Protein AF-A0A522WU85-F1 (afdb_monomer_lite)

Structure (mmCIF, N/CA/C/O backbone):
data_AF-A0A522WU85-F1
#
_entry.id   AF-A0A522WU85-F1
#
loop_
_atom_site.group_PDB
_atom_site.id
_atom_site.type_symbol
_atom_site.label_atom_id
_atom_site.label_alt_id
_atom_site.label_comp_id
_atom_site.label_asym_id
_atom_site.label_entity_id
_atom_site.label_seq_id
_atom_site.pdbx_PDB_ins_code
_atom_site.Cartn_x
_atom_site.Cartn_y
_atom_site.Cartn_z
_atom_site.occupancy
_atom_site.B_iso_or_equiv
_atom_site.auth_seq_id
_atom_site.auth_comp_id
_atom_site.auth_asym_id
_atom_site.auth_atom_id
_atom_site.pdbx_PDB_model_num
ATOM 1 N N . MET A 1 1 ? 63.227 -21.141 -38.148 1.00 43.59 1 MET A N 1
ATOM 2 C CA . MET A 1 1 ? 62.422 -21.183 -36.907 1.00 43.59 1 MET A CA 1
ATOM 3 C C . MET A 1 1 ? 61.837 -19.790 -36.636 1.00 43.59 1 MET A C 1
ATOM 5 O O . MET A 1 1 ? 62.451 -19.006 -35.935 1.00 43.59 1 MET A O 1
ATOM 9 N N . LYS A 1 2 ? 60.728 -19.418 -37.296 1.00 51.38 2 LYS A N 1
ATOM 10 C CA . LYS A 1 2 ? 60.054 -18.100 -37.140 1.00 51.38 2 LYS A CA 1
ATOM 11 C C . LYS A 1 2 ? 58.514 -18.194 -37.100 1.00 51.38 2 LYS A C 1
ATOM 13 O O . LYS A 1 2 ? 57.841 -17.182 -36.999 1.00 51.38 2 LYS A O 1
ATOM 18 N N . ILE A 1 3 ? 57.956 -19.406 -37.153 1.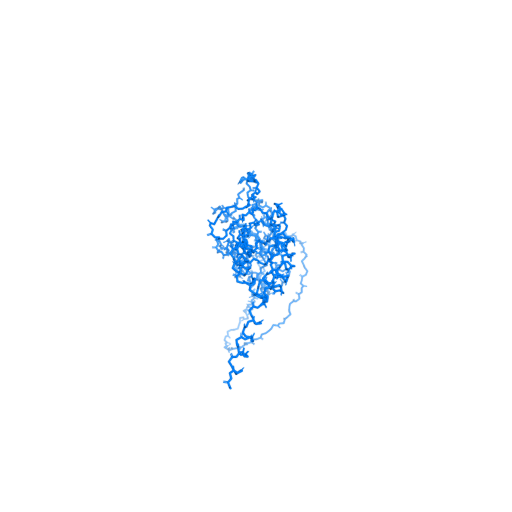00 54.47 3 ILE A N 1
ATOM 19 C CA . ILE A 1 3 ? 56.505 -19.645 -37.282 1.00 54.47 3 ILE A CA 1
ATOM 20 C C . ILE A 1 3 ? 55.799 -19.702 -35.909 1.00 54.47 3 ILE A C 1
ATOM 22 O O . ILE A 1 3 ? 54.581 -19.609 -35.832 1.00 54.47 3 ILE A O 1
ATOM 26 N N . LEU A 1 4 ? 56.547 -19.769 -34.802 1.00 52.28 4 LEU A N 1
ATOM 27 C CA . LEU A 1 4 ? 55.976 -20.052 -33.478 1.00 52.28 4 LEU A CA 1
ATOM 28 C C . LEU A 1 4 ? 55.431 -18.827 -32.712 1.00 52.28 4 LEU A C 1
ATOM 30 O O . LEU A 1 4 ? 54.818 -19.004 -31.669 1.00 52.28 4 LEU A O 1
ATOM 34 N N . ILE A 1 5 ? 55.611 -17.601 -33.224 1.00 56.50 5 ILE A N 1
ATOM 35 C CA . ILE A 1 5 ? 55.130 -16.359 -32.572 1.00 56.50 5 ILE A CA 1
ATOM 36 C C . ILE A 1 5 ? 53.820 -15.839 -33.205 1.00 56.50 5 ILE A C 1
ATOM 38 O O . ILE A 1 5 ? 53.113 -15.039 -32.602 1.00 56.50 5 ILE A O 1
ATOM 42 N N . VAL A 1 6 ? 53.434 -16.329 -34.391 1.00 56.94 6 VAL A N 1
ATOM 43 C CA . VAL A 1 6 ? 52.253 -15.824 -35.126 1.00 56.94 6 VAL A CA 1
ATOM 44 C C . VAL A 1 6 ? 50.939 -16.432 -34.612 1.00 56.94 6 VAL A C 1
ATOM 46 O O . VAL A 1 6 ? 49.909 -15.762 -34.595 1.00 56.94 6 VAL A O 1
ATOM 49 N N . ALA A 1 7 ? 50.973 -17.676 -34.125 1.00 56.00 7 ALA A N 1
ATOM 50 C CA . ALA A 1 7 ? 49.792 -18.387 -33.630 1.00 56.00 7 ALA A CA 1
ATOM 51 C C . ALA A 1 7 ? 49.078 -17.717 -32.427 1.00 56.00 7 ALA A C 1
ATOM 53 O O . ALA A 1 7 ? 47.854 -17.595 -32.486 1.00 56.00 7 ALA A O 1
ATOM 54 N N . PRO A 1 8 ? 49.766 -17.230 -31.369 1.00 58.62 8 PRO A N 1
ATOM 55 C CA . PRO A 1 8 ? 49.081 -16.570 -30.251 1.00 58.62 8 PRO A CA 1
ATOM 56 C C . PRO A 1 8 ? 48.531 -15.182 -30.617 1.00 58.62 8 PRO A C 1
ATOM 58 O O . PRO A 1 8 ? 47.511 -14.768 -30.073 1.00 58.62 8 PRO A O 1
ATOM 61 N N . PHE A 1 9 ? 49.154 -14.479 -31.569 1.00 58.38 9 PHE A N 1
ATOM 62 C CA . PHE A 1 9 ? 48.695 -13.160 -32.015 1.00 58.38 9 PHE A CA 1
ATOM 63 C C . PHE A 1 9 ? 47.428 -13.256 -32.880 1.00 58.38 9 PHE A C 1
ATOM 65 O O . PHE A 1 9 ? 46.506 -12.460 -32.727 1.00 58.38 9 PHE A O 1
ATOM 72 N N . PHE A 1 10 ? 47.343 -14.280 -33.734 1.00 61.22 10 PHE A N 1
ATOM 73 C CA . PHE A 1 10 ? 46.166 -14.536 -34.566 1.00 61.22 10 PHE A CA 1
ATOM 74 C C . PHE A 1 10 ? 44.960 -15.015 -33.740 1.00 61.22 10 PHE A C 1
ATOM 76 O O . PHE A 1 10 ? 43.841 -14.563 -33.965 1.00 61.22 10 PHE A O 1
ATOM 83 N N . LEU A 1 11 ? 45.184 -15.860 -32.725 1.00 60.41 11 LEU A N 1
ATOM 84 C CA . LEU A 1 11 ? 44.120 -16.331 -31.829 1.00 60.41 11 LEU A CA 1
ATOM 85 C C . LEU A 1 11 ? 43.564 -15.204 -30.939 1.00 60.41 11 LEU A C 1
ATOM 87 O O . LEU A 1 11 ? 42.368 -15.175 -30.663 1.00 60.41 11 LEU A O 1
ATOM 91 N N . SER A 1 12 ? 44.409 -14.245 -30.544 1.00 58.50 12 SER A N 1
ATOM 92 C CA . SER A 1 12 ? 43.973 -13.051 -29.810 1.00 58.50 12 SER A CA 1
ATOM 93 C C . SER A 1 12 ? 43.123 -12.109 -30.670 1.00 58.50 12 SER A C 1
ATOM 95 O O . SER A 1 12 ? 42.223 -11.470 -30.138 1.00 58.50 12 SER A O 1
ATOM 97 N N . PHE A 1 13 ? 43.375 -12.032 -31.982 1.00 60.19 13 PHE A N 1
ATOM 98 C CA . PHE A 1 13 ? 42.624 -11.171 -32.907 1.00 60.19 13 PHE A CA 1
ATOM 99 C C . PHE A 1 13 ? 41.194 -11.682 -33.155 1.00 60.19 13 PHE A C 1
ATOM 101 O O . PHE A 1 13 ? 40.254 -10.897 -33.204 1.00 60.19 13 PHE A O 1
ATOM 108 N N . VAL A 1 14 ? 41.013 -13.006 -33.215 1.00 61.69 14 VAL A N 1
ATOM 109 C CA . VAL A 1 14 ? 39.690 -13.644 -33.370 1.00 61.69 14 VAL A CA 1
ATOM 110 C C . VAL A 1 14 ? 38.821 -13.488 -32.113 1.00 61.69 14 VAL A C 1
ATOM 112 O O . VAL A 1 14 ? 37.598 -13.487 -32.201 1.00 61.69 14 VAL A O 1
ATOM 115 N N . ALA A 1 15 ? 39.427 -13.310 -30.935 1.00 62.44 15 ALA A N 1
ATOM 116 C CA . ALA A 1 15 ? 38.687 -13.065 -29.695 1.00 62.44 15 ALA A CA 1
ATOM 117 C C . ALA A 1 15 ? 38.162 -11.619 -29.563 1.00 62.44 15 ALA A C 1
ATOM 119 O O . ALA A 1 15 ? 37.297 -11.365 -28.728 1.00 62.44 15 ALA A O 1
ATOM 120 N N . LEU A 1 16 ? 38.678 -10.678 -30.364 1.00 61.16 16 LEU A N 1
ATOM 121 C CA . LEU A 1 16 ? 38.253 -9.271 -30.374 1.00 61.16 16 LEU A CA 1
ATOM 122 C C . LEU A 1 16 ? 37.128 -8.995 -31.385 1.00 61.16 16 LEU A C 1
ATOM 124 O O . LEU A 1 16 ? 36.379 -8.037 -31.198 1.00 61.16 16 LEU A O 1
ATOM 128 N N . SER A 1 17 ? 36.980 -9.830 -32.420 1.00 64.25 17 SER A N 1
ATOM 129 C CA . SER A 1 17 ? 35.899 -9.713 -33.405 1.00 64.25 17 SER A CA 1
ATOM 130 C C . SER A 1 17 ? 34.562 -10.143 -32.797 1.00 64.25 17 SER A C 1
ATOM 132 O O . SER A 1 17 ? 34.406 -11.308 -32.423 1.00 64.25 17 SER A O 1
ATOM 134 N N . GLY A 1 18 ? 33.598 -9.223 -32.704 1.00 67.31 18 GLY A N 1
ATOM 135 C CA . GLY A 1 18 ? 32.238 -9.515 -32.245 1.00 67.31 18 GLY A CA 1
ATOM 136 C C . GLY A 1 18 ? 31.768 -8.744 -31.010 1.00 67.31 18 GLY A C 1
ATOM 137 O O . GLY A 1 18 ? 30.621 -8.931 -30.599 1.00 67.31 18 GLY A O 1
ATOM 138 N N . CYS A 1 19 ? 32.586 -7.867 -30.422 1.00 78.62 19 CYS A N 1
ATOM 139 C CA . CYS A 1 19 ? 32.155 -7.028 -29.299 1.00 78.62 19 CYS A CA 1
ATOM 140 C C . CYS A 1 19 ? 31.059 -6.033 -29.719 1.00 78.62 19 CYS A C 1
ATOM 142 O O . CYS A 1 19 ? 30.056 -5.887 -29.014 1.00 78.62 19 CYS A O 1
ATOM 144 N N . SER A 1 20 ? 31.218 -5.376 -30.871 1.00 80.00 20 SER A N 1
ATOM 145 C CA . SER A 1 20 ? 30.232 -4.437 -31.416 1.00 80.00 20 SER A CA 1
ATOM 146 C C . SER A 1 20 ? 28.944 -5.147 -31.839 1.00 80.00 20 SER A C 1
ATOM 148 O O . SER A 1 20 ? 27.846 -4.678 -31.534 1.00 80.00 20 SER A O 1
ATOM 150 N N . ILE A 1 21 ? 29.063 -6.331 -32.449 1.00 81.06 21 ILE A N 1
ATOM 151 C CA . ILE A 1 21 ? 27.927 -7.170 -32.853 1.00 81.06 21 ILE A CA 1
ATOM 152 C C . ILE A 1 21 ? 27.136 -7.626 -31.623 1.00 81.06 21 ILE A C 1
ATOM 154 O O . ILE A 1 21 ? 25.912 -7.497 -31.591 1.00 81.06 21 ILE A O 1
ATOM 158 N N . TYR A 1 22 ? 27.825 -8.110 -30.587 1.00 83.38 22 TYR A N 1
ATOM 159 C CA . TYR A 1 22 ? 27.196 -8.511 -29.331 1.00 83.38 22 TYR A CA 1
ATOM 160 C C . TYR A 1 22 ? 26.467 -7.342 -28.658 1.00 83.38 22 TYR A C 1
ATOM 162 O O . TYR A 1 22 ? 25.344 -7.512 -28.180 1.00 83.38 22 TYR A O 1
ATOM 170 N N . SER A 1 23 ? 27.075 -6.152 -28.654 1.00 81.56 23 SER A N 1
ATOM 171 C CA . SER A 1 23 ? 26.458 -4.935 -28.117 1.00 81.56 23 SER A CA 1
ATOM 172 C C . SER A 1 23 ? 25.200 -4.544 -28.898 1.00 81.56 23 SER A C 1
ATOM 174 O O . SER A 1 23 ? 24.165 -4.261 -28.302 1.00 81.56 23 SER A O 1
ATOM 176 N N . ALA A 1 24 ? 25.252 -4.598 -30.231 1.00 81.31 24 ALA A N 1
ATOM 177 C CA . ALA A 1 24 ? 24.123 -4.249 -31.088 1.00 81.31 24 ALA A CA 1
ATOM 178 C C . ALA A 1 24 ? 22.952 -5.243 -30.975 1.00 81.31 24 ALA A C 1
ATOM 180 O O . ALA A 1 24 ? 21.794 -4.828 -31.026 1.00 81.31 24 ALA A O 1
ATOM 181 N N . ILE A 1 25 ? 23.232 -6.541 -30.798 1.00 82.44 25 ILE A N 1
ATOM 182 C CA . ILE A 1 25 ? 22.200 -7.575 -30.599 1.00 82.44 25 ILE A CA 1
ATOM 183 C C . ILE A 1 25 ? 21.499 -7.397 -29.249 1.00 82.44 25 ILE A C 1
ATOM 185 O O . ILE A 1 25 ? 20.272 -7.469 -29.181 1.00 82.44 25 ILE A O 1
ATOM 189 N N . ASN A 1 26 ? 22.269 -7.142 -28.189 1.00 82.94 26 ASN A N 1
ATOM 190 C CA . ASN A 1 26 ? 21.751 -6.988 -26.828 1.00 82.94 26 ASN A CA 1
ATOM 191 C C . ASN A 1 26 ? 21.332 -5.550 -26.495 1.00 82.94 26 ASN A C 1
ATOM 193 O O . ASN A 1 26 ? 21.089 -5.240 -25.327 1.00 82.94 26 ASN A O 1
ATOM 197 N N . ALA A 1 27 ? 21.248 -4.672 -27.497 1.00 80.62 27 ALA A N 1
ATOM 198 C CA . ALA A 1 27 ? 20.793 -3.309 -27.297 1.00 80.62 27 ALA A CA 1
ATOM 199 C C . ALA A 1 27 ? 19.370 -3.321 -26.700 1.00 80.62 27 ALA A C 1
ATOM 201 O O . ALA A 1 27 ? 18.488 -3.999 -27.251 1.00 80.62 27 ALA A O 1
ATOM 202 N N . PRO A 1 28 ? 19.138 -2.604 -25.585 1.00 82.88 28 PRO A N 1
ATOM 203 C CA . PRO A 1 28 ? 17.833 -2.563 -24.943 1.00 82.88 28 PRO A CA 1
ATOM 204 C C . PRO A 1 28 ? 16.792 -1.959 -25.888 1.00 82.88 28 PRO A C 1
ATOM 206 O O . PRO A 1 28 ? 17.092 -1.059 -26.677 1.00 82.88 28 PRO A O 1
ATOM 209 N N . ASP A 1 29 ? 15.566 -2.468 -25.803 1.00 84.81 29 ASP A N 1
ATOM 210 C CA . ASP A 1 29 ? 14.427 -1.923 -26.538 1.00 84.81 29 ASP A CA 1
ATOM 211 C C . ASP A 1 29 ? 13.945 -0.609 -25.888 1.00 84.81 29 ASP A C 1
ATOM 213 O O . ASP A 1 29 ? 14.142 -0.403 -24.685 1.00 84.81 29 ASP A O 1
ATOM 217 N N . PRO A 1 30 ? 13.335 0.308 -26.662 1.00 87.44 30 PRO A N 1
ATOM 218 C CA . PRO A 1 30 ? 12.838 1.568 -26.123 1.00 87.44 30 PRO A CA 1
ATOM 219 C C . PRO A 1 30 ? 11.660 1.306 -25.182 1.00 87.44 30 PRO A C 1
ATOM 221 O O . PRO A 1 30 ? 10.756 0.526 -25.501 1.00 87.44 30 PRO A O 1
ATOM 224 N N . ILE A 1 31 ? 11.638 1.991 -24.041 1.00 90.50 31 ILE A N 1
ATOM 225 C CA . ILE A 1 31 ? 10.573 1.823 -23.051 1.00 90.50 31 ILE A CA 1
ATOM 226 C C . ILE A 1 31 ? 9.540 2.924 -23.254 1.00 90.50 31 ILE A C 1
ATOM 228 O O . ILE A 1 31 ? 9.828 4.113 -23.136 1.00 90.50 31 ILE A O 1
ATOM 232 N N . ASN A 1 32 ? 8.287 2.541 -23.504 1.00 91.44 32 ASN A N 1
ATOM 233 C CA . ASN A 1 32 ? 7.204 3.504 -23.690 1.00 91.44 32 ASN A CA 1
ATOM 234 C C . ASN A 1 32 ? 6.610 3.969 -22.349 1.00 91.44 32 ASN A C 1
ATOM 236 O O . ASN A 1 32 ? 5.429 3.775 -22.067 1.00 91.44 32 ASN A O 1
ATOM 240 N N . TYR A 1 33 ? 7.423 4.618 -21.516 1.00 92.19 33 TYR A N 1
ATOM 241 C CA . TYR A 1 33 ? 6.979 5.157 -20.225 1.00 92.19 33 TYR A CA 1
ATOM 242 C C . TYR A 1 33 ? 5.917 6.264 -20.371 1.00 92.19 33 TYR A C 1
ATOM 244 O O . TYR A 1 33 ? 5.177 6.536 -19.430 1.00 92.19 33 TYR A O 1
ATOM 252 N N . LYS A 1 34 ? 5.787 6.874 -21.559 1.00 92.94 34 LYS A N 1
ATOM 253 C CA . LYS A 1 34 ? 4.727 7.847 -21.882 1.00 92.94 34 LYS A CA 1
ATOM 254 C C . LYS A 1 34 ? 3.347 7.203 -22.058 1.00 92.94 34 LYS A C 1
ATOM 256 O O . LYS A 1 34 ? 2.349 7.915 -22.051 1.00 92.94 34 LYS A O 1
ATOM 261 N N . ALA A 1 35 ? 3.273 5.877 -22.203 1.00 93.25 35 ALA A N 1
ATOM 262 C CA . ALA A 1 35 ? 2.006 5.147 -22.201 1.00 93.25 35 ALA A CA 1
ATOM 263 C C . ALA A 1 35 ? 1.372 5.062 -20.802 1.00 93.25 35 ALA A C 1
ATOM 265 O O . ALA A 1 35 ? 0.193 4.729 -20.688 1.00 93.25 35 ALA A O 1
ATOM 266 N N . ILE A 1 36 ? 2.136 5.366 -19.746 1.00 94.75 36 ILE A N 1
ATOM 267 C CA . ILE A 1 36 ? 1.630 5.406 -18.377 1.00 94.75 36 ILE A CA 1
ATOM 268 C C . ILE A 1 36 ? 0.786 6.668 -18.214 1.00 94.75 36 ILE A C 1
ATOM 270 O O . ILE A 1 36 ? 1.294 7.794 -18.238 1.00 94.75 36 ILE A O 1
ATOM 274 N N . GLN A 1 37 ? -0.515 6.452 -18.050 1.00 93.12 37 GLN A N 1
ATOM 275 C CA . GLN A 1 37 ? -1.497 7.502 -17.833 1.00 93.12 37 GLN A CA 1
ATOM 276 C C . GLN A 1 37 ? -1.920 7.534 -16.368 1.00 93.12 37 GLN A C 1
ATOM 278 O O . GLN A 1 37 ? -1.786 6.560 -15.623 1.00 93.12 37 GLN A O 1
ATOM 283 N N . LEU A 1 38 ? -2.443 8.684 -15.963 1.00 93.56 38 LEU A N 1
ATOM 284 C CA . LEU A 1 38 ? -3.099 8.841 -14.674 1.00 93.56 38 LEU A CA 1
ATOM 285 C C . LEU A 1 38 ? -4.281 7.869 -14.583 1.00 93.56 38 LEU A C 1
ATOM 287 O O . LEU A 1 38 ? -5.029 7.706 -15.544 1.00 93.56 38 LEU A O 1
ATOM 291 N N . GLY A 1 39 ? -4.451 7.233 -13.428 1.00 91.19 39 GLY A N 1
ATOM 292 C CA . GLY A 1 39 ? -5.491 6.232 -13.206 1.00 91.19 39 GLY A CA 1
ATOM 293 C C . GLY A 1 39 ? -5.133 4.808 -13.652 1.00 91.19 39 GLY A C 1
ATOM 294 O O . GLY A 1 39 ? -5.913 3.900 -13.368 1.00 91.19 39 GLY A O 1
ATOM 295 N N . ASN A 1 40 ? -3.983 4.582 -14.304 1.00 95.38 40 ASN A N 1
ATOM 296 C CA . ASN A 1 40 ? -3.522 3.224 -14.623 1.00 95.38 40 ASN A CA 1
ATOM 297 C C . ASN A 1 40 ? -3.305 2.404 -13.346 1.00 95.38 40 ASN A C 1
ATOM 299 O O . ASN A 1 40 ? -2.941 2.958 -12.305 1.00 95.38 40 ASN A O 1
ATOM 303 N N . ASP A 1 41 ? -3.488 1.086 -13.428 1.00 95.62 41 ASP A N 1
ATOM 304 C CA . ASP A 1 41 ? -3.171 0.201 -12.313 1.00 95.62 41 ASP A CA 1
ATOM 305 C C . ASP A 1 41 ? -1.662 0.116 -12.084 1.00 95.62 41 ASP A C 1
ATOM 307 O O . ASP A 1 41 ? -0.857 0.109 -13.021 1.00 95.62 41 ASP A O 1
ATOM 311 N N . ARG A 1 42 ? -1.262 -0.043 -10.820 1.00 95.19 42 ARG A N 1
ATOM 312 C CA . ARG A 1 42 ? 0.135 -0.305 -10.449 1.00 95.19 42 ARG A CA 1
ATOM 313 C C . ARG A 1 42 ? 0.740 -1.495 -11.199 1.00 95.19 42 ARG A C 1
ATOM 315 O O . ARG A 1 42 ? 1.918 -1.459 -11.545 1.00 95.19 42 ARG A O 1
ATOM 322 N N . ILE A 1 43 ? -0.050 -2.533 -11.486 1.00 95.25 43 ILE A N 1
ATOM 323 C CA . ILE A 1 43 ? 0.431 -3.697 -12.243 1.00 95.25 43 ILE A CA 1
ATOM 324 C C . ILE A 1 43 ? 0.782 -3.345 -13.695 1.00 95.25 43 ILE A C 1
ATOM 326 O O . ILE A 1 43 ? 1.770 -3.858 -14.219 1.00 95.25 43 ILE A O 1
ATOM 330 N N . ASP A 1 44 ? 0.050 -2.416 -14.315 1.00 95.31 44 ASP A N 1
ATOM 331 C CA . ASP A 1 44 ? 0.324 -1.962 -15.680 1.00 95.31 44 ASP A CA 1
ATOM 332 C C . ASP A 1 44 ? 1.640 -1.187 -15.728 1.00 95.31 44 ASP A C 1
ATOM 334 O O . ASP A 1 44 ? 2.458 -1.393 -16.624 1.00 95.31 44 ASP A O 1
ATOM 338 N N . VAL A 1 45 ? 1.899 -0.352 -14.717 1.00 96.38 45 VAL A N 1
ATOM 339 C CA . VAL A 1 45 ? 3.180 0.355 -14.575 1.00 96.38 45 VAL A CA 1
ATOM 340 C C . VAL A 1 45 ? 4.339 -0.633 -14.461 1.00 96.38 45 VAL A C 1
ATOM 342 O O . VAL A 1 45 ? 5.340 -0.484 -15.160 1.00 96.38 45 VAL A O 1
ATOM 345 N N . ILE A 1 46 ? 4.190 -1.672 -13.635 1.00 96.19 46 ILE A N 1
ATOM 346 C CA . ILE A 1 46 ? 5.201 -2.725 -13.466 1.00 96.19 46 ILE A CA 1
ATOM 347 C C . ILE A 1 46 ? 5.412 -3.506 -14.770 1.00 96.19 46 ILE A C 1
ATOM 349 O O . ILE A 1 46 ? 6.537 -3.894 -15.076 1.00 96.19 46 ILE A O 1
ATOM 353 N N . SER A 1 47 ? 4.362 -3.707 -15.570 1.00 95.06 47 SER A N 1
ATOM 354 C CA . SER A 1 47 ? 4.489 -4.371 -16.873 1.00 95.06 47 SER A CA 1
ATOM 355 C C . SER A 1 47 ? 5.327 -3.565 -17.875 1.00 95.06 47 SER A C 1
ATOM 357 O O . SER A 1 47 ? 5.995 -4.154 -18.722 1.00 95.06 47 SER A O 1
ATOM 359 N N . ILE A 1 48 ? 5.333 -2.231 -17.751 1.00 93.94 48 ILE A N 1
ATOM 360 C CA . ILE A 1 48 ? 6.059 -1.317 -18.645 1.00 93.94 48 ILE A CA 1
ATOM 361 C C . ILE A 1 48 ? 7.483 -1.049 -18.139 1.00 93.94 48 ILE A C 1
ATOM 363 O O . ILE A 1 48 ? 8.429 -1.082 -18.922 1.00 93.94 48 ILE A O 1
ATOM 367 N N . LEU A 1 49 ? 7.645 -0.751 -16.845 1.00 94.94 49 LEU A N 1
ATOM 368 C CA . LEU A 1 49 ? 8.922 -0.319 -16.254 1.00 94.94 49 LEU A CA 1
ATOM 369 C C . LEU A 1 49 ? 9.707 -1.452 -15.580 1.00 94.94 49 LEU A C 1
ATOM 371 O O . LEU A 1 49 ? 10.862 -1.257 -15.201 1.00 94.94 49 LEU A O 1
ATOM 375 N N . GLY A 1 50 ? 9.096 -2.625 -15.412 1.00 94.19 50 GLY A N 1
ATOM 376 C CA . GLY A 1 50 ? 9.639 -3.721 -14.617 1.00 94.19 50 GLY A CA 1
ATOM 377 C C . GLY A 1 50 ? 9.374 -3.558 -13.117 1.00 94.19 50 GLY A C 1
ATOM 378 O O . GLY A 1 50 ? 8.552 -2.756 -12.681 1.00 94.19 50 GLY A O 1
ATOM 379 N N . GLN A 1 51 ? 10.066 -4.358 -12.304 1.00 95.50 51 GLN A N 1
ATOM 380 C CA . GLN A 1 51 ? 9.904 -4.338 -10.847 1.00 95.50 51 GLN A CA 1
ATOM 381 C C . GLN A 1 51 ? 10.535 -3.077 -10.226 1.00 95.50 51 GLN A C 1
ATOM 383 O O . GLN A 1 51 ? 11.656 -2.712 -10.604 1.00 95.50 51 GLN A O 1
ATOM 388 N N . PRO A 1 52 ? 9.872 -2.432 -9.247 1.00 96.69 52 PRO A N 1
ATOM 389 C CA . PRO A 1 52 ? 10.435 -1.275 -8.567 1.00 96.69 52 PRO A CA 1
ATOM 390 C C . PRO A 1 52 ? 11.683 -1.667 -7.768 1.00 96.69 52 PRO A C 1
ATOM 392 O O . PRO A 1 52 ? 11.771 -2.748 -7.186 1.00 96.69 52 PRO A O 1
ATOM 395 N N . LYS A 1 53 ? 12.665 -0.763 -7.716 1.00 95.31 53 LYS A N 1
ATOM 396 C CA . LYS A 1 53 ? 13.863 -0.913 -6.874 1.00 95.31 53 LYS A CA 1
ATOM 397 C C . LYS A 1 53 ? 13.548 -0.698 -5.401 1.00 95.31 53 LYS A C 1
ATOM 399 O O . LYS A 1 53 ? 14.203 -1.278 -4.541 1.00 95.31 53 LYS A O 1
ATOM 404 N N . MET A 1 54 ? 12.579 0.168 -5.132 1.00 94.50 54 MET A N 1
ATOM 405 C CA . MET A 1 54 ? 12.135 0.522 -3.797 1.00 94.50 54 MET A CA 1
ATOM 406 C C . MET A 1 54 ? 10.677 0.960 -3.865 1.00 94.50 54 MET A C 1
ATOM 408 O O . MET A 1 54 ? 10.250 1.553 -4.856 1.00 94.50 54 MET A O 1
ATOM 412 N N . SER A 1 55 ? 9.948 0.696 -2.790 1.00 92.69 55 SER A N 1
ATOM 413 C CA . SER A 1 55 ? 8.593 1.184 -2.572 1.00 92.69 55 SER A CA 1
ATOM 414 C C . SER A 1 55 ? 8.543 1.837 -1.200 1.00 92.69 55 SER A C 1
ATOM 416 O O . SER A 1 55 ? 9.010 1.258 -0.220 1.00 92.69 55 SER A O 1
ATOM 418 N N . GLU A 1 56 ? 7.981 3.033 -1.127 1.00 91.12 56 GLU A N 1
ATOM 419 C CA . GLU A 1 56 ? 7.752 3.761 0.117 1.00 91.12 56 GLU A CA 1
ATOM 420 C C . GLU A 1 56 ? 6.261 4.066 0.242 1.00 91.12 56 GLU A C 1
ATOM 422 O O . GLU A 1 56 ? 5.564 4.240 -0.754 1.00 91.12 56 GLU A O 1
ATOM 427 N N . THR A 1 57 ? 5.734 4.118 1.459 1.00 84.31 57 THR A N 1
ATOM 428 C CA . THR A 1 57 ? 4.348 4.531 1.696 1.00 84.31 57 THR A CA 1
ATOM 429 C C . THR A 1 57 ? 4.348 5.683 2.680 1.00 84.31 57 THR A C 1
ATOM 431 O O . THR A 1 57 ? 4.842 5.550 3.799 1.00 84.31 57 THR A O 1
ATOM 434 N N . LYS A 1 58 ? 3.802 6.826 2.260 1.00 77.56 58 LYS A N 1
ATOM 435 C CA . LYS A 1 58 ? 3.767 8.049 3.059 1.00 77.56 58 LYS A CA 1
ATOM 436 C C . LYS A 1 58 ? 2.426 8.746 2.881 1.00 77.56 58 LYS A C 1
ATOM 438 O O . LYS A 1 58 ? 2.011 9.025 1.763 1.00 77.56 58 LYS A O 1
ATOM 443 N N . ASN A 1 59 ? 1.769 9.068 3.997 1.00 64.81 59 ASN A N 1
ATOM 444 C CA . ASN A 1 59 ? 0.519 9.836 4.020 1.00 64.81 59 ASN A CA 1
ATOM 445 C C . ASN A 1 59 ? -0.556 9.299 3.054 1.00 64.81 59 ASN A C 1
ATOM 447 O O . ASN A 1 59 ? -1.144 10.083 2.319 1.00 64.81 59 ASN A O 1
ATOM 451 N N . LEU A 1 60 ? -0.804 7.981 3.074 1.00 68.50 60 LEU A N 1
ATOM 452 C CA . LEU A 1 60 ? -1.816 7.278 2.257 1.00 68.50 60 LEU A CA 1
ATOM 453 C C . LEU A 1 60 ? -1.497 7.122 0.766 1.00 68.50 60 LEU A C 1
ATOM 455 O O . LEU A 1 60 ? -2.282 6.517 0.043 1.00 68.50 60 LEU A O 1
ATOM 459 N N . TYR A 1 61 ? -0.337 7.602 0.324 1.00 80.81 61 TYR A N 1
ATOM 460 C CA . TYR A 1 61 ? 0.159 7.376 -1.026 1.00 80.81 61 TYR A CA 1
ATOM 461 C C . TYR A 1 61 ? 1.314 6.379 -0.995 1.00 80.81 61 TYR A C 1
ATOM 463 O O . TYR A 1 61 ? 2.191 6.444 -0.125 1.00 80.81 61 TYR A O 1
ATOM 471 N N . ALA A 1 62 ? 1.319 5.457 -1.951 1.00 89.00 62 ALA A N 1
ATOM 472 C CA . ALA A 1 62 ? 2.465 4.595 -2.207 1.00 89.00 62 ALA A CA 1
ATOM 473 C C . ALA A 1 62 ? 3.316 5.229 -3.306 1.00 89.00 62 ALA A C 1
ATOM 475 O O . ALA A 1 62 ? 2.779 5.655 -4.319 1.00 89.00 62 ALA A O 1
ATOM 476 N N . THR A 1 63 ? 4.630 5.286 -3.141 1.00 94.94 63 THR A N 1
ATOM 477 C CA . THR A 1 63 ? 5.554 5.771 -4.166 1.00 94.94 63 THR A CA 1
ATOM 478 C C . THR A 1 63 ? 6.536 4.669 -4.514 1.00 94.94 63 THR A C 1
ATOM 480 O O . THR A 1 63 ? 7.272 4.183 -3.654 1.00 94.94 63 THR A O 1
ATOM 483 N N . ASP A 1 64 ? 6.559 4.296 -5.788 1.00 97.12 64 ASP A N 1
ATOM 484 C CA . ASP A 1 64 ? 7.525 3.359 -6.338 1.00 97.12 64 ASP A CA 1
ATOM 485 C C . ASP A 1 64 ? 8.651 4.090 -7.061 1.00 97.12 64 ASP A C 1
ATOM 487 O O . ASP A 1 64 ? 8.440 5.049 -7.810 1.00 97.12 64 ASP A O 1
ATOM 491 N N . TYR A 1 65 ? 9.855 3.568 -6.859 1.00 96.44 65 TYR A N 1
ATOM 492 C CA . TYR A 1 65 ? 11.089 4.046 -7.452 1.00 96.44 65 TYR A CA 1
ATOM 493 C C . TYR A 1 65 ? 11.567 3.023 -8.485 1.00 96.44 65 TYR A C 1
ATOM 495 O O . TYR A 1 65 ? 11.904 1.887 -8.138 1.00 96.44 65 TYR A O 1
ATOM 503 N N . PHE A 1 66 ? 11.642 3.428 -9.750 1.00 96.62 66 PHE A N 1
ATOM 504 C CA . PHE A 1 66 ? 12.093 2.589 -10.860 1.00 96.62 66 PHE A CA 1
ATOM 505 C C . PHE A 1 66 ? 13.403 3.116 -11.436 1.00 96.62 66 PHE A C 1
ATOM 507 O O . PHE A 1 66 ? 13.595 4.325 -11.569 1.00 96.62 66 PHE A O 1
ATOM 514 N N . GLU A 1 67 ? 14.285 2.202 -11.829 1.00 94.88 67 GLU A N 1
ATOM 515 C CA . GLU A 1 67 ? 15.448 2.510 -12.659 1.00 94.88 67 GLU A CA 1
ATOM 516 C C . GLU A 1 67 ? 15.417 1.606 -13.885 1.00 94.88 67 GLU A C 1
ATOM 518 O O . GLU A 1 67 ? 15.344 0.384 -13.746 1.00 94.88 67 GLU A O 1
ATOM 523 N N . PHE A 1 68 ? 15.476 2.210 -15.068 1.00 92.31 68 PHE A N 1
ATOM 524 C CA . PHE A 1 68 ? 15.400 1.504 -16.341 1.00 92.31 68 PHE A CA 1
ATOM 525 C C . PHE A 1 68 ? 16.304 2.164 -17.380 1.00 92.31 68 PHE A C 1
ATOM 527 O O . PHE A 1 68 ? 16.664 3.337 -17.259 1.00 92.31 68 PHE A O 1
ATOM 534 N N . ILE A 1 69 ? 16.688 1.394 -18.395 1.00 89.69 69 ILE A N 1
ATOM 535 C CA . ILE A 1 69 ? 17.447 1.893 -19.542 1.00 89.69 69 ILE A CA 1
ATOM 536 C C . ILE A 1 69 ? 16.444 2.137 -20.661 1.00 89.69 69 ILE A C 1
ATOM 538 O O . ILE A 1 69 ? 15.786 1.197 -21.101 1.00 89.69 69 ILE A O 1
ATOM 542 N N . ASP A 1 70 ? 16.307 3.387 -21.096 1.00 87.75 70 ASP A N 1
ATOM 543 C CA . ASP A 1 70 ? 15.536 3.704 -22.292 1.00 87.75 70 ASP A CA 1
ATOM 544 C C . ASP A 1 70 ? 16.418 3.485 -23.520 1.00 87.75 70 ASP A C 1
ATOM 546 O O . ASP A 1 70 ? 17.390 4.217 -23.758 1.00 87.75 70 ASP A O 1
ATOM 550 N N . GLY A 1 71 ? 16.116 2.396 -24.221 1.00 82.94 71 GLY A N 1
ATOM 551 C CA . GLY A 1 71 ? 16.842 1.935 -25.388 1.00 82.94 71 GLY A CA 1
ATOM 552 C C . GLY A 1 71 ? 16.509 2.693 -26.670 1.00 82.94 71 GLY A C 1
ATOM 553 O O . GLY A 1 71 ? 15.681 3.600 -26.716 1.00 82.94 71 GLY A O 1
ATOM 554 N N . ASN A 1 72 ? 17.166 2.296 -27.756 1.00 73.44 72 ASN A N 1
ATOM 555 C CA . ASN A 1 72 ? 16.994 2.923 -29.062 1.00 73.44 72 ASN A CA 1
ATOM 556 C C . ASN A 1 72 ? 15.994 2.144 -29.930 1.00 73.44 72 ASN A C 1
ATOM 558 O O . ASN A 1 72 ? 15.831 0.938 -29.787 1.00 73.44 72 ASN A O 1
ATOM 562 N N . HIS A 1 73 ? 15.315 2.830 -30.854 1.00 71.25 73 HIS A N 1
ATOM 563 C CA . HIS A 1 73 ? 14.232 2.252 -31.664 1.00 71.25 73 HIS A CA 1
ATOM 564 C C . HIS A 1 73 ? 14.681 1.016 -32.457 1.00 71.25 73 HIS A C 1
ATOM 566 O O . HIS A 1 73 ? 15.828 0.949 -32.883 1.00 71.25 73 HIS A O 1
ATOM 572 N N . GLY A 1 74 ? 13.769 0.076 -32.741 1.00 58.72 74 GLY A N 1
ATOM 573 C CA . GLY A 1 74 ? 14.087 -1.257 -33.288 1.00 58.72 74 GLY A CA 1
ATOM 574 C C . GLY A 1 74 ? 14.951 -1.305 -34.563 1.00 58.72 74 GLY A C 1
ATOM 575 O O . GLY A 1 74 ? 15.643 -2.295 -34.793 1.00 58.72 74 GLY A O 1
ATOM 576 N N . GLY A 1 75 ? 15.011 -0.223 -35.350 1.00 63.25 75 GLY A N 1
ATOM 577 C CA . GLY A 1 75 ? 15.964 -0.079 -36.463 1.00 63.25 75 GLY A CA 1
ATOM 578 C C . GLY A 1 75 ? 17.440 -0.071 -36.034 1.00 63.25 75 GLY A C 1
ATOM 579 O O . GLY A 1 75 ? 18.319 -0.347 -36.846 1.00 63.25 75 GLY A O 1
ATOM 580 N N . TYR A 1 76 ? 17.733 0.168 -34.755 1.00 70.12 76 TYR A N 1
ATOM 581 C CA . TYR A 1 76 ? 19.086 0.142 -34.204 1.00 70.12 76 TYR A CA 1
ATOM 582 C C . TYR A 1 76 ? 19.697 -1.262 -34.186 1.00 70.12 76 TYR A C 1
ATOM 584 O O . TYR A 1 76 ? 20.915 -1.374 -34.314 1.00 70.12 76 TYR A O 1
ATOM 592 N N . LYS A 1 77 ? 18.890 -2.329 -34.111 1.00 77.31 77 LYS A N 1
ATOM 593 C CA . LYS A 1 77 ? 19.385 -3.716 -34.194 1.00 77.31 77 LYS A CA 1
ATOM 594 C C . LYS A 1 77 ? 19.858 -4.082 -35.611 1.00 77.31 77 LYS A C 1
ATOM 596 O O . LYS A 1 77 ? 20.688 -4.970 -35.774 1.00 77.31 77 LYS A O 1
ATOM 601 N N . ALA A 1 78 ? 19.432 -3.345 -36.644 1.00 81.31 78 ALA A N 1
ATOM 602 C CA . ALA A 1 78 ? 19.888 -3.552 -38.024 1.00 81.31 78 ALA A CA 1
ATOM 603 C C . ALA A 1 78 ? 21.363 -3.159 -38.252 1.00 81.31 78 ALA A C 1
ATOM 605 O O . ALA A 1 78 ? 21.950 -3.546 -39.263 1.00 81.31 78 ALA A O 1
ATOM 606 N N . ARG A 1 79 ? 21.987 -2.445 -37.301 1.00 81.19 79 ARG A N 1
ATOM 607 C CA . ARG A 1 79 ? 23.414 -2.067 -37.340 1.00 81.19 79 ARG A CA 1
ATOM 608 C C . ARG A 1 79 ? 24.361 -3.266 -37.237 1.00 81.19 79 ARG A C 1
ATOM 610 O O . ARG A 1 79 ? 25.516 -3.162 -37.631 1.00 81.19 79 ARG A O 1
ATOM 617 N N . VAL A 1 80 ? 23.847 -4.432 -36.847 1.00 84.88 80 VAL A N 1
ATOM 618 C CA . VAL A 1 80 ? 24.572 -5.707 -36.935 1.00 84.88 80 VAL A CA 1
ATOM 619 C C . VAL A 1 80 ? 25.054 -5.990 -38.364 1.00 84.88 80 VAL A C 1
ATOM 621 O O . VAL A 1 80 ? 26.153 -6.505 -38.538 1.00 84.88 80 VAL A O 1
ATOM 624 N N . LEU A 1 81 ? 24.281 -5.620 -39.394 1.00 87.06 81 LEU A N 1
ATOM 625 C CA . LEU A 1 81 ? 24.640 -5.874 -40.795 1.00 87.06 81 LEU A CA 1
ATOM 626 C C . LEU A 1 81 ? 25.908 -5.122 -41.241 1.00 87.06 81 LEU A C 1
ATOM 628 O O . LEU A 1 81 ? 26.831 -5.781 -41.727 1.00 87.06 81 LEU A O 1
ATOM 632 N N . PRO A 1 82 ? 26.013 -3.785 -41.085 1.00 86.50 82 PRO A N 1
ATOM 633 C CA . PRO A 1 82 ? 27.245 -3.079 -41.415 1.00 86.50 82 PRO A CA 1
ATOM 634 C C . PRO A 1 82 ? 28.422 -3.456 -40.506 1.00 86.50 82 PRO A C 1
ATOM 636 O O . PRO A 1 82 ? 29.550 -3.427 -40.988 1.00 86.50 82 PRO A O 1
ATOM 639 N N . TYR A 1 83 ? 28.198 -3.850 -39.245 1.00 86.38 83 TYR A N 1
ATOM 640 C CA . TYR A 1 83 ? 29.279 -4.324 -38.363 1.00 86.38 83 TYR A CA 1
ATOM 641 C C . TYR A 1 83 ? 29.846 -5.658 -38.838 1.00 86.38 83 TYR A C 1
ATOM 643 O O . TYR A 1 83 ? 31.049 -5.770 -39.044 1.00 86.38 83 TYR A O 1
ATOM 651 N N . LEU A 1 84 ? 28.976 -6.620 -39.151 1.00 85.38 84 LEU A N 1
ATOM 652 C CA . LEU A 1 84 ? 29.378 -7.908 -39.710 1.00 85.38 84 LEU A CA 1
ATOM 653 C C . LEU A 1 84 ? 30.097 -7.749 -41.056 1.00 85.38 84 LEU A C 1
ATOM 655 O O . LEU A 1 84 ? 31.132 -8.372 -41.286 1.00 85.38 84 LEU A O 1
ATOM 659 N N . ALA A 1 85 ? 29.570 -6.904 -41.948 1.00 88.62 85 ALA A N 1
ATOM 660 C CA . ALA A 1 85 ? 30.222 -6.619 -43.221 1.00 88.62 85 ALA A CA 1
ATOM 661 C C . ALA A 1 85 ? 31.595 -5.965 -43.001 1.00 88.62 85 ALA A C 1
ATOM 663 O O . ALA A 1 85 ? 32.586 -6.412 -43.576 1.00 88.62 85 ALA A O 1
ATOM 664 N N . GLY A 1 86 ? 31.665 -4.946 -42.140 1.00 86.50 86 GLY A N 1
ATOM 665 C CA . GLY A 1 86 ? 32.899 -4.246 -41.795 1.00 86.50 86 GLY A CA 1
ATOM 666 C C . GLY A 1 86 ? 33.964 -5.183 -41.236 1.00 86.50 86 GLY A C 1
ATOM 667 O O . GLY A 1 86 ? 35.103 -5.146 -41.697 1.00 86.50 86 GLY A O 1
ATOM 668 N N . ASP A 1 87 ? 33.598 -6.074 -40.320 1.00 83.88 87 ASP A N 1
ATOM 669 C CA . ASP A 1 87 ? 34.522 -7.051 -39.747 1.00 83.88 87 ASP A CA 1
ATOM 670 C C . ASP A 1 87 ? 35.035 -8.048 -40.788 1.00 83.88 87 ASP A C 1
ATOM 672 O O . ASP A 1 87 ? 36.232 -8.324 -40.815 1.00 83.88 87 ASP A O 1
ATOM 676 N N . ILE A 1 88 ? 34.187 -8.533 -41.701 1.00 85.75 88 ILE A N 1
ATOM 677 C CA . ILE A 1 88 ? 34.621 -9.437 -42.781 1.00 85.75 88 ILE A CA 1
ATOM 678 C C . ILE A 1 88 ? 35.575 -8.719 -43.745 1.00 85.75 88 ILE A C 1
ATOM 680 O O . ILE A 1 88 ? 36.626 -9.261 -44.090 1.00 85.75 88 ILE A O 1
ATOM 684 N N . PHE A 1 89 ? 35.240 -7.497 -44.168 1.00 88.12 89 PHE A N 1
ATOM 685 C CA . PHE A 1 89 ? 36.053 -6.737 -45.123 1.00 88.12 89 PHE A CA 1
ATOM 686 C C . PHE A 1 89 ? 37.377 -6.247 -44.534 1.00 88.12 89 PHE A C 1
ATOM 688 O O . PHE A 1 89 ? 38.356 -6.102 -45.264 1.00 88.12 89 PHE A O 1
ATOM 695 N N . THR A 1 90 ? 37.414 -5.984 -43.230 1.00 86.38 90 THR A N 1
ATOM 696 C CA . THR A 1 90 ? 38.588 -5.422 -42.548 1.00 86.38 90 THR A CA 1
ATOM 697 C C . THR A 1 90 ? 39.316 -6.433 -41.662 1.00 86.38 90 THR A C 1
ATOM 699 O O . THR A 1 90 ? 40.242 -6.053 -40.946 1.00 86.38 90 THR A O 1
ATOM 702 N N . LEU A 1 91 ? 38.919 -7.712 -41.709 1.00 83.69 91 LEU A N 1
ATOM 703 C CA . LEU A 1 91 ? 39.430 -8.788 -40.851 1.00 83.69 91 LEU A CA 1
ATOM 704 C C . LEU A 1 91 ? 39.367 -8.434 -39.349 1.00 83.69 91 LEU A C 1
ATOM 706 O O . LEU A 1 91 ? 40.300 -8.712 -38.600 1.00 83.69 91 LEU A O 1
ATOM 710 N N . GLY A 1 92 ? 38.275 -7.793 -38.921 1.00 76.25 92 GLY A N 1
ATOM 711 C CA . GLY A 1 92 ? 38.014 -7.404 -37.530 1.00 76.25 92 GLY A CA 1
ATOM 712 C C . GLY A 1 92 ? 38.618 -6.066 -37.091 1.00 76.25 92 GLY A C 1
ATOM 713 O O . GLY A 1 92 ? 38.509 -5.708 -35.922 1.00 76.25 92 GLY A O 1
ATOM 714 N N . LEU A 1 93 ? 39.243 -5.292 -37.989 1.00 83.81 93 LEU A N 1
ATOM 715 C CA . LEU A 1 93 ? 39.736 -3.946 -37.649 1.00 83.81 93 LEU A CA 1
ATOM 716 C C . LEU A 1 93 ? 38.602 -2.929 -37.435 1.00 83.81 93 LEU A C 1
ATOM 718 O O . LEU A 1 93 ? 38.811 -1.923 -36.756 1.00 83.81 93 LEU A O 1
ATOM 722 N N . ALA A 1 94 ? 37.410 -3.171 -37.986 1.00 85.50 94 ALA A N 1
ATOM 723 C CA . ALA A 1 94 ? 36.257 -2.285 -37.840 1.00 85.50 94 ALA A CA 1
ATOM 724 C C . ALA A 1 94 ? 35.771 -2.161 -36.381 1.00 85.50 94 ALA A C 1
ATOM 726 O O . ALA A 1 94 ? 35.312 -1.086 -35.986 1.00 85.50 94 ALA A O 1
ATOM 727 N N . GLU A 1 95 ? 35.969 -3.191 -35.553 1.00 82.88 95 GLU A N 1
ATOM 728 C CA . GLU A 1 95 ? 35.715 -3.161 -34.103 1.00 82.88 95 GLU A CA 1
ATOM 729 C C . GLU A 1 95 ? 36.442 -2.010 -33.385 1.00 82.88 95 GLU A C 1
ATOM 731 O O . GLU A 1 95 ? 35.886 -1.426 -32.458 1.00 82.88 95 GLU A O 1
ATOM 736 N N . ILE A 1 96 ? 37.636 -1.600 -33.842 1.00 83.50 96 ILE A N 1
ATOM 737 C CA . ILE A 1 96 ? 38.390 -0.478 -33.242 1.00 83.50 96 ILE A CA 1
ATOM 738 C C . ILE A 1 96 ? 37.581 0.827 -33.295 1.00 83.50 96 ILE A C 1
ATOM 740 O O . ILE A 1 96 ? 37.715 1.681 -32.421 1.00 83.50 96 ILE A O 1
ATOM 744 N N . ILE A 1 97 ? 36.734 0.979 -34.314 1.00 84.19 97 ILE A N 1
ATOM 745 C CA . ILE A 1 97 ? 35.901 2.164 -34.519 1.00 84.19 97 ILE A CA 1
ATOM 746 C C . ILE A 1 97 ? 34.498 1.934 -33.953 1.00 84.19 97 ILE A C 1
ATOM 748 O O . ILE A 1 97 ? 33.965 2.802 -33.260 1.00 84.19 97 ILE A O 1
ATOM 752 N N . PHE A 1 98 ? 33.889 0.779 -34.232 1.00 83.12 98 PHE A N 1
ATOM 753 C CA . PHE A 1 98 ? 32.493 0.526 -33.879 1.00 83.12 98 PHE A CA 1
ATOM 754 C C . PHE A 1 98 ? 32.276 0.228 -32.398 1.00 83.12 98 PHE A C 1
ATOM 756 O O . PHE A 1 98 ? 31.257 0.650 -31.854 1.00 83.12 98 PHE A O 1
ATOM 763 N N . TRP A 1 99 ? 33.223 -0.415 -31.713 1.00 82.94 99 TRP A N 1
ATOM 764 C CA . TRP A 1 99 ? 33.064 -0.720 -30.292 1.00 82.94 99 TRP A CA 1
ATOM 765 C C . TRP A 1 99 ? 33.042 0.535 -29.399 1.00 82.94 99 TRP A C 1
ATOM 767 O O . TRP A 1 99 ? 32.092 0.680 -28.621 1.00 82.94 99 TRP A O 1
ATOM 777 N N . PRO A 1 100 ? 33.985 1.497 -29.519 1.00 82.50 100 PRO A N 1
ATOM 778 C CA . PRO A 1 100 ? 33.895 2.752 -28.773 1.00 82.50 100 PRO A CA 1
ATOM 779 C C . PRO A 1 100 ? 32.653 3.563 -29.148 1.00 82.50 100 PRO A C 1
ATOM 781 O O . PRO A 1 100 ? 32.049 4.194 -28.286 1.00 82.50 100 PRO A O 1
ATOM 784 N N . LEU A 1 101 ? 32.255 3.537 -30.424 1.00 83.06 101 LEU A N 1
ATOM 785 C CA . LEU A 1 101 ? 31.076 4.255 -30.897 1.00 83.06 101 LEU A CA 1
ATOM 786 C C . LEU A 1 101 ? 29.790 3.716 -30.252 1.00 83.06 101 LEU A C 1
ATOM 788 O O . LEU A 1 101 ? 28.972 4.508 -29.785 1.00 83.06 101 LEU A O 1
ATOM 792 N N . GLU A 1 102 ? 29.633 2.391 -30.176 1.00 78.81 102 GLU A N 1
ATOM 793 C CA . GLU A 1 102 ? 28.508 1.751 -29.484 1.00 78.81 102 GLU A CA 1
ATOM 794 C C . GLU A 1 102 ? 28.474 2.139 -28.003 1.00 78.81 102 GLU A C 1
ATOM 796 O O . GLU A 1 102 ? 27.460 2.642 -27.515 1.00 78.81 102 GLU A O 1
ATOM 801 N N . LYS A 1 103 ? 29.619 2.008 -27.320 1.00 78.31 103 LYS A N 1
ATOM 802 C CA . LYS A 1 103 ? 29.769 2.330 -25.894 1.00 78.31 103 LYS A CA 1
ATOM 803 C C . LYS A 1 103 ? 29.460 3.787 -25.558 1.00 78.31 103 LYS A C 1
ATOM 805 O O . LYS A 1 103 ? 28.912 4.068 -24.498 1.00 78.31 103 LYS A O 1
ATOM 810 N N . LEU A 1 104 ? 29.842 4.720 -26.427 1.00 75.19 104 LEU A N 1
ATOM 811 C CA . LEU A 1 104 ? 29.739 6.149 -26.133 1.00 75.19 104 LEU A CA 1
ATOM 812 C C . LEU A 1 104 ? 28.400 6.762 -26.534 1.00 75.19 104 LEU A C 1
ATOM 814 O O . LEU A 1 104 ? 27.978 7.730 -25.906 1.00 75.19 104 LEU A O 1
ATOM 818 N N . ALA A 1 105 ? 27.751 6.252 -27.579 1.00 70.38 105 ALA A N 1
ATOM 819 C CA . ALA A 1 105 ? 26.613 6.946 -28.177 1.00 70.38 105 ALA A CA 1
ATOM 820 C C . ALA A 1 105 ? 25.326 6.113 -28.259 1.00 70.38 105 ALA A C 1
ATOM 822 O O . ALA A 1 105 ? 24.283 6.672 -28.600 1.00 70.38 105 ALA A O 1
ATOM 823 N N . LEU A 1 106 ? 25.372 4.796 -28.014 1.00 71.19 106 LEU A N 1
ATOM 824 C CA . LEU A 1 106 ? 24.325 3.895 -28.519 1.00 71.19 106 LEU A CA 1
ATOM 825 C C . LEU A 1 106 ? 23.793 2.882 -27.483 1.00 71.19 106 LEU A C 1
ATOM 827 O O . LEU A 1 106 ? 22.817 2.196 -27.789 1.00 71.19 106 LEU A O 1
ATOM 831 N N . GLU A 1 107 ? 24.325 2.854 -26.250 1.00 70.69 107 GLU A N 1
ATOM 832 C CA . GLU A 1 107 ? 23.873 1.963 -25.152 1.00 70.69 107 GLU A CA 1
ATOM 833 C C . GLU A 1 107 ? 22.522 2.349 -24.508 1.00 70.69 107 GLU A C 1
ATOM 835 O O . GLU A 1 107 ? 22.023 1.643 -23.632 1.00 70.69 107 GLU A O 1
ATOM 840 N N . GLY A 1 108 ? 21.887 3.428 -24.970 1.00 76.00 108 GLY A N 1
ATOM 841 C CA . GLY A 1 108 ? 20.647 3.948 -24.390 1.00 76.00 108 GLY A CA 1
ATOM 842 C C . GLY A 1 108 ? 20.896 4.845 -23.175 1.00 76.00 108 GLY A C 1
ATOM 843 O O . GLY A 1 108 ? 22.030 5.040 -22.735 1.00 76.00 108 GLY A O 1
ATOM 844 N N . SER A 1 109 ? 19.830 5.447 -22.651 1.00 83.62 109 SER A N 1
ATOM 845 C CA . SER A 1 109 ? 19.920 6.394 -21.531 1.00 83.62 109 SER A CA 1
ATOM 846 C C . SER A 1 109 ? 19.385 5.780 -20.241 1.00 83.62 109 SER A C 1
ATOM 848 O O . SER A 1 109 ? 18.290 5.222 -20.206 1.00 83.62 109 SER A O 1
ATOM 850 N N . LEU A 1 110 ? 20.166 5.866 -19.162 1.00 89.56 110 LEU A N 1
ATOM 851 C CA . LEU A 1 110 ? 19.734 5.389 -17.853 1.00 89.56 110 LEU A CA 1
ATOM 852 C C . LEU A 1 110 ? 18.809 6.427 -17.208 1.00 89.56 110 LEU A C 1
ATOM 854 O O . LEU A 1 110 ? 19.226 7.553 -16.926 1.00 89.56 110 LEU A O 1
ATOM 858 N N . ASN A 1 111 ? 17.573 6.025 -16.930 1.00 93.75 111 ASN A N 1
ATOM 859 C CA . ASN A 1 111 ? 16.509 6.893 -16.444 1.00 93.75 111 ASN A CA 1
ATOM 860 C C . ASN A 1 111 ? 15.950 6.397 -15.108 1.00 93.75 111 ASN A C 1
ATOM 862 O O . ASN A 1 111 ? 16.077 5.226 -14.734 1.00 93.75 111 ASN A O 1
ATOM 866 N N . ARG A 1 112 ? 15.332 7.318 -14.371 1.00 95.50 112 ARG A N 1
ATOM 867 C CA . ARG A 1 112 ? 14.653 7.051 -13.105 1.00 95.50 112 ARG A CA 1
ATOM 868 C C . ARG A 1 112 ? 13.214 7.527 -13.190 1.00 95.50 112 ARG A C 1
ATOM 870 O O . ARG A 1 112 ? 12.978 8.667 -13.586 1.00 95.50 112 ARG A O 1
ATOM 877 N N . ALA A 1 113 ? 12.278 6.684 -12.766 1.00 96.12 113 ALA A N 1
ATOM 878 C C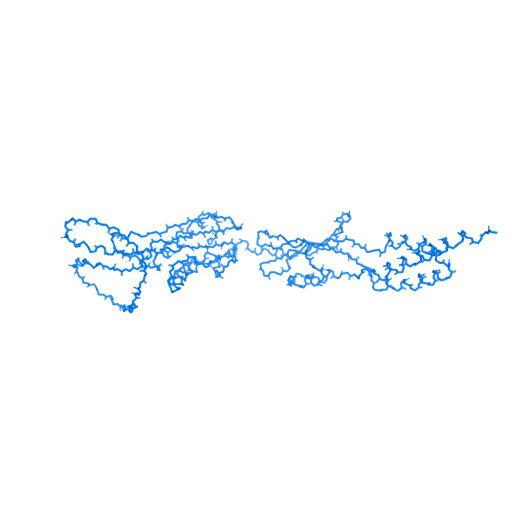A . ALA A 1 113 ? 10.890 7.083 -12.583 1.00 96.12 113 ALA A CA 1
ATOM 879 C C . ALA A 1 113 ? 10.475 7.019 -11.114 1.00 96.12 113 ALA A C 1
ATOM 881 O O . ALA A 1 113 ? 10.845 6.098 -10.386 1.00 96.12 113 ALA A O 1
ATOM 882 N N . PHE A 1 114 ? 9.679 8.000 -10.712 1.00 95.94 114 PHE A N 1
ATOM 883 C CA . PHE A 1 114 ? 8.951 8.040 -9.455 1.00 95.94 114 PHE A CA 1
ATOM 884 C C . PHE A 1 114 ? 7.473 8.005 -9.806 1.00 95.94 114 PHE A C 1
ATOM 886 O O . PHE A 1 114 ? 6.994 8.892 -10.517 1.00 95.94 114 PHE A O 1
ATOM 893 N N . VAL A 1 115 ? 6.773 6.975 -9.346 1.00 96.38 115 VAL A N 1
ATOM 894 C CA . VAL A 1 115 ? 5.339 6.818 -9.594 1.00 96.38 115 VAL A CA 1
ATOM 895 C C . VAL A 1 115 ? 4.632 6.781 -8.255 1.00 96.38 115 VAL A C 1
ATOM 897 O O . VAL A 1 115 ? 4.902 5.903 -7.439 1.00 96.38 115 VAL A O 1
ATOM 900 N N . THR A 1 116 ? 3.752 7.746 -8.024 1.00 94.12 116 THR A N 1
ATOM 901 C CA . THR A 1 116 ? 2.933 7.827 -6.818 1.00 94.12 116 THR A CA 1
ATOM 902 C C . THR A 1 116 ? 1.539 7.308 -7.130 1.00 94.12 116 THR A C 1
ATOM 904 O O . THR A 1 116 ? 0.919 7.730 -8.108 1.00 94.12 116 THR A O 1
ATOM 907 N N . TYR A 1 117 ? 1.038 6.427 -6.276 1.00 92.19 117 TYR A N 1
ATOM 908 C CA . TYR A 1 117 ? -0.275 5.810 -6.363 1.00 92.19 117 TYR A CA 1
ATOM 909 C C . TYR A 1 117 ? -1.188 6.301 -5.250 1.00 92.19 117 TYR A C 1
ATOM 911 O O . TYR A 1 117 ? -0.728 6.612 -4.148 1.00 92.19 117 TYR A O 1
ATOM 919 N N . ASP A 1 118 ? -2.482 6.332 -5.543 1.00 87.31 118 ASP A N 1
ATOM 920 C CA . ASP A 1 118 ? -3.532 6.560 -4.557 1.00 87.31 118 ASP A CA 1
ATOM 921 C C . ASP A 1 118 ? -3.881 5.288 -3.753 1.00 87.31 118 ASP A C 1
ATOM 923 O O . ASP A 1 118 ? -3.246 4.238 -3.881 1.00 87.31 118 ASP A O 1
ATOM 927 N N . LEU A 1 119 ? -4.908 5.397 -2.904 1.00 82.38 119 LEU A N 1
ATOM 928 C CA . LEU A 1 119 ? -5.417 4.313 -2.055 1.00 82.38 119 LEU A CA 1
ATOM 929 C C . LEU A 1 119 ? -5.913 3.089 -2.840 1.00 82.38 119 LEU A C 1
ATOM 931 O O . LEU A 1 119 ? -5.888 1.978 -2.311 1.00 82.38 119 LEU A O 1
ATOM 935 N N . ASP A 1 120 ? -6.337 3.281 -4.089 1.00 83.25 120 ASP A N 1
ATOM 936 C CA . ASP A 1 120 ? -6.842 2.222 -4.962 1.00 83.25 120 ASP A CA 1
ATOM 937 C C . ASP A 1 120 ? -5.717 1.624 -5.835 1.00 83.25 120 ASP A C 1
ATOM 939 O O . ASP A 1 120 ? -5.980 0.862 -6.765 1.00 83.25 120 ASP A O 1
ATOM 943 N N . ASN A 1 121 ? -4.448 1.935 -5.522 1.00 89.12 121 ASN A N 1
ATOM 944 C CA . ASN A 1 121 ? -3.255 1.570 -6.296 1.00 89.12 121 ASN A CA 1
ATOM 945 C C . ASN A 1 121 ? -3.286 2.074 -7.750 1.00 89.12 121 ASN A C 1
ATOM 947 O O . ASN A 1 121 ? -2.714 1.440 -8.646 1.00 89.12 121 ASN A O 1
ATOM 951 N N . LYS A 1 122 ? -3.927 3.221 -7.989 1.00 91.62 122 LYS A N 1
ATOM 952 C CA . LYS A 1 122 ? -3.967 3.872 -9.298 1.00 91.62 122 LYS A CA 1
ATOM 953 C C . LYS A 1 122 ? -2.938 4.987 -9.384 1.00 91.62 122 LYS A C 1
ATOM 955 O O . LYS A 1 122 ? -2.665 5.669 -8.399 1.00 91.62 122 LYS A O 1
ATOM 960 N N . VAL A 1 123 ? -2.359 5.191 -10.567 1.00 94.44 123 VAL A N 1
ATOM 961 C CA . VAL A 1 123 ? -1.347 6.234 -10.796 1.00 94.44 123 VAL A CA 1
ATOM 962 C C . VAL A 1 123 ? -1.944 7.620 -10.552 1.00 94.44 123 VAL A C 1
ATOM 964 O O . VAL A 1 123 ? -2.823 8.069 -11.285 1.00 94.44 123 VAL A O 1
ATOM 967 N N . ASN A 1 124 ? -1.420 8.318 -9.551 1.00 92.38 124 ASN A N 1
ATOM 968 C CA . ASN A 1 124 ? -1.769 9.699 -9.232 1.00 92.38 124 ASN A CA 1
ATOM 969 C C . ASN A 1 124 ? -0.720 10.690 -9.763 1.00 92.38 124 ASN A C 1
ATOM 971 O O . ASN A 1 124 ? -1.053 11.808 -10.148 1.00 92.38 124 ASN A O 1
ATOM 975 N N . GLU A 1 125 ? 0.549 10.287 -9.794 1.00 94.00 125 GLU A N 1
ATOM 976 C CA . GLU A 1 125 ? 1.656 11.117 -10.268 1.00 94.00 125 GLU A CA 1
ATOM 977 C C . GLU A 1 125 ? 2.754 10.244 -10.879 1.00 94.00 125 GLU A C 1
ATOM 979 O O . GLU A 1 125 ? 3.065 9.173 -10.359 1.00 94.00 125 GLU A O 1
ATOM 984 N N . ILE A 1 126 ? 3.379 10.720 -11.953 1.00 95.94 126 ILE A N 1
ATOM 985 C CA . ILE A 1 126 ? 4.572 10.123 -12.548 1.00 95.94 126 ILE A CA 1
ATOM 986 C C . ILE A 1 126 ? 5.592 11.208 -12.902 1.00 95.94 126 ILE A C 1
ATOM 988 O O . ILE A 1 126 ? 5.288 12.186 -13.587 1.00 95.94 126 ILE A O 1
ATOM 992 N N . LYS A 1 127 ? 6.830 11.001 -12.452 1.00 96.06 127 LYS A N 1
ATOM 993 C CA . LYS A 1 127 ? 8.011 11.817 -12.755 1.00 96.06 127 LYS A CA 1
ATOM 994 C C . LYS A 1 127 ? 9.088 10.926 -13.339 1.00 96.06 127 LYS A C 1
ATOM 996 O O . LYS A 1 127 ? 9.513 9.988 -12.674 1.00 96.06 127 LYS A O 1
ATOM 1001 N N . VAL A 1 128 ? 9.560 11.232 -14.539 1.00 95.94 128 VAL A N 1
ATOM 1002 C CA . VAL A 1 128 ? 10.661 10.521 -15.194 1.00 95.94 128 VAL A CA 1
ATOM 1003 C C . VAL A 1 128 ? 11.787 11.504 -15.453 1.00 95.94 128 VAL A C 1
ATOM 1005 O O . VAL A 1 128 ? 11.574 12.508 -16.129 1.00 95.94 128 VAL A O 1
ATOM 1008 N N . ASN A 1 129 ? 12.979 11.190 -14.952 1.00 94.81 129 ASN A N 1
ATOM 1009 C CA . ASN A 1 129 ? 14.172 12.018 -15.087 1.00 94.81 129 ASN A CA 1
ATOM 1010 C C . ASN A 1 129 ? 15.349 11.187 -15.614 1.00 94.81 129 ASN A C 1
ATOM 1012 O O . ASN A 1 129 ? 15.452 9.990 -15.324 1.00 94.81 129 ASN A O 1
ATOM 1016 N N . LYS A 1 130 ? 16.286 11.832 -16.309 1.00 92.38 130 LYS A N 1
ATOM 1017 C CA . LYS A 1 130 ? 17.594 11.237 -16.610 1.00 92.38 130 LYS A CA 1
ATOM 1018 C C . LYS A 1 130 ? 18.390 11.019 -15.327 1.00 92.38 130 LYS A C 1
ATOM 1020 O O . LYS A 1 130 ? 18.424 11.882 -14.452 1.00 92.38 130 LYS A O 1
ATOM 1025 N N . LYS A 1 131 ? 19.070 9.876 -15.203 1.00 89.38 131 LYS A N 1
ATOM 1026 C CA . LYS A 1 131 ? 19.890 9.579 -14.015 1.00 89.38 131 LYS A CA 1
ATOM 1027 C C . LYS A 1 131 ? 21.222 10.336 -14.004 1.00 89.38 131 LYS A C 1
ATOM 1029 O O . LYS A 1 131 ? 21.771 10.544 -12.927 1.00 89.38 131 LYS A O 1
ATOM 1034 N N . SER A 1 132 ? 21.739 10.736 -15.166 1.00 85.44 132 SER A N 1
ATOM 1035 C CA . SER A 1 132 ? 23.031 11.423 -15.296 1.00 85.44 132 SER A CA 1
ATOM 1036 C C . SER A 1 132 ? 23.024 12.845 -14.733 1.00 85.44 132 SER A C 1
ATOM 1038 O O . SER A 1 132 ? 23.929 13.213 -13.993 1.00 85.44 132 SER A O 1
ATOM 1040 N N . ASP A 1 133 ? 22.013 13.634 -15.085 1.00 87.19 133 ASP A N 1
ATOM 1041 C CA . ASP A 1 133 ? 21.931 15.077 -14.821 1.00 87.19 133 ASP A CA 1
ATOM 1042 C C . ASP A 1 133 ? 20.631 15.491 -14.111 1.00 87.19 133 ASP A C 1
ATOM 1044 O O . ASP A 1 133 ? 20.506 16.632 -13.672 1.00 87.19 133 ASP A O 1
ATOM 1048 N N . GLY A 1 134 ? 19.672 14.571 -13.955 1.00 87.06 134 GLY A N 1
ATOM 1049 C CA . GLY A 1 134 ? 18.376 14.853 -13.345 1.00 87.06 134 GLY A CA 1
ATOM 1050 C C . GLY A 1 134 ? 17.401 15.591 -14.262 1.00 87.06 134 GLY A C 1
ATOM 1051 O O . GLY A 1 134 ? 16.363 16.035 -13.771 1.00 87.06 134 GLY A O 1
ATOM 1052 N N . GLU A 1 135 ? 17.700 15.729 -15.559 1.00 89.50 135 GLU A N 1
ATOM 1053 C CA . GLU A 1 135 ? 16.827 16.424 -16.508 1.00 89.50 135 GLU A CA 1
ATOM 1054 C C . GLU A 1 135 ? 15.432 15.767 -16.548 1.00 89.50 135 GLU A C 1
ATOM 1056 O O . GLU A 1 135 ? 15.342 14.541 -16.702 1.00 89.50 135 GLU A O 1
ATOM 1061 N N . PRO A 1 136 ? 14.337 16.541 -16.419 1.00 90.50 136 PRO A N 1
ATOM 1062 C CA . PRO A 1 136 ? 12.987 16.000 -16.482 1.00 90.50 136 PRO A CA 1
ATOM 1063 C C . PRO A 1 136 ? 12.624 15.601 -17.916 1.00 90.50 136 PRO A C 1
ATOM 1065 O O . PRO A 1 136 ? 12.608 16.425 -18.826 1.00 90.50 136 PRO A O 1
ATOM 1068 N N . LEU A 1 137 ? 12.284 14.328 -18.108 1.00 91.44 137 LEU A N 1
ATOM 1069 C CA . LEU A 1 137 ? 11.887 13.759 -19.400 1.00 91.44 137 LEU A CA 1
ATOM 1070 C C . LEU A 1 137 ? 10.374 13.696 -19.581 1.00 91.44 137 LEU A C 1
ATOM 1072 O O . LEU A 1 137 ? 9.864 13.833 -20.695 1.00 91.44 137 LEU A O 1
ATOM 1076 N N . TYR A 1 138 ? 9.655 13.410 -18.500 1.00 93.00 138 TYR A N 1
ATOM 1077 C CA . TYR A 1 138 ? 8.205 13.303 -18.514 1.00 93.00 138 TYR A CA 1
ATOM 1078 C C . TYR A 1 138 ? 7.644 13.560 -17.128 1.00 93.00 138 TYR A C 1
ATOM 1080 O O . TYR A 1 138 ? 8.177 13.097 -16.120 1.00 93.00 138 TYR A O 1
ATOM 1088 N N . PHE A 1 139 ? 6.547 14.301 -17.099 1.00 93.38 139 PHE A N 1
ATOM 1089 C CA . PHE A 1 139 ? 5.835 14.611 -15.882 1.00 93.38 139 PHE A CA 1
ATOM 1090 C C . PHE A 1 139 ? 4.342 14.626 -16.171 1.00 93.38 139 PHE A C 1
ATOM 1092 O O . PHE A 1 139 ? 3.888 15.293 -17.101 1.00 93.38 139 PHE A O 1
ATOM 1099 N N . SER A 1 140 ? 3.593 13.890 -15.363 1.00 92.31 140 SER A N 1
ATOM 1100 C CA . SER A 1 140 ? 2.142 13.956 -15.332 1.00 92.31 140 SER A CA 1
ATOM 1101 C C . SER A 1 140 ? 1.702 13.846 -13.882 1.00 92.31 140 SER A C 1
ATOM 1103 O O . SER A 1 140 ? 2.093 12.925 -13.170 1.00 92.31 140 SER A O 1
ATOM 1105 N N . GLU A 1 141 ? 0.907 14.806 -13.439 1.00 91.44 141 GLU A N 1
ATOM 1106 C CA . GLU A 1 141 ? 0.298 14.817 -12.116 1.00 91.44 141 GLU A CA 1
ATOM 1107 C C . GLU A 1 141 ? -1.202 14.929 -12.340 1.00 91.44 141 GLU A C 1
ATOM 1109 O O . GLU A 1 141 ? -1.652 15.748 -13.153 1.00 91.44 141 GLU A O 1
ATOM 1114 N N . ALA A 1 142 ? -1.981 14.099 -11.647 1.00 82.75 142 ALA A N 1
ATOM 1115 C CA . ALA A 1 142 ? -3.413 14.308 -11.594 1.00 82.75 142 ALA A CA 1
ATOM 1116 C C . ALA A 1 142 ? -3.651 15.743 -11.131 1.00 82.75 142 ALA A C 1
ATOM 1118 O O . ALA A 1 142 ? -2.968 16.194 -10.203 1.00 82.75 142 ALA A O 1
ATOM 1119 N N . PRO A 1 143 ? -4.574 16.492 -11.770 1.00 71.56 143 PRO A N 1
ATOM 1120 C CA . PRO A 1 143 ? -4.901 17.806 -11.270 1.00 71.56 143 PRO A CA 1
ATOM 1121 C C . PRO A 1 143 ? -5.168 17.626 -9.786 1.00 71.56 143 PRO A C 1
ATOM 1123 O O . PRO A 1 143 ? -5.961 16.756 -9.397 1.00 71.56 143 PRO A O 1
ATOM 1126 N N . LYS A 1 144 ? -4.500 18.450 -8.970 1.00 60.28 144 LYS A N 1
ATOM 1127 C CA . LYS A 1 144 ? -4.975 18.776 -7.633 1.00 60.28 144 LYS A CA 1
ATOM 1128 C C . LYS A 1 144 ? -6.315 19.446 -7.855 1.00 60.28 144 LYS A C 1
ATOM 1130 O O . LYS A 1 144 ? -6.478 20.652 -7.709 1.00 60.28 144 LYS A O 1
ATOM 1135 N N . THR A 1 145 ? -7.303 18.644 -8.236 1.00 48.62 145 THR A N 1
ATOM 1136 C CA . THR A 1 145 ? -8.658 18.891 -7.847 1.00 48.62 145 THR A CA 1
ATOM 1137 C C . THR A 1 145 ? -8.447 19.127 -6.377 1.00 48.62 145 THR A C 1
ATOM 1139 O O . THR A 1 145 ? -7.904 18.271 -5.668 1.00 48.62 145 THR A O 1
ATOM 1142 N N . ILE A 1 146 ? -8.768 20.330 -5.939 1.00 44.34 146 ILE A N 1
ATOM 1143 C CA . ILE A 1 146 ? -9.211 20.512 -4.585 1.00 44.34 146 ILE A CA 1
ATOM 1144 C C . ILE A 1 146 ? -10.401 19.540 -4.511 1.00 44.34 146 ILE A C 1
ATOM 1146 O O . ILE A 1 146 ? -11.551 19.930 -4.664 1.00 44.34 146 ILE A O 1
ATOM 1150 N N . ARG A 1 147 ? -10.136 18.224 -4.350 1.00 41.53 147 ARG A N 1
ATOM 1151 C CA . ARG A 1 147 ? -10.923 17.396 -3.466 1.00 41.53 147 ARG A CA 1
ATOM 1152 C C . ARG A 1 147 ? -10.917 18.296 -2.272 1.00 41.53 147 ARG A C 1
ATOM 1154 O O . ARG A 1 147 ? -9.846 18.568 -1.729 1.00 41.53 147 ARG A O 1
ATOM 1161 N N . ASN A 1 148 ? -12.052 18.939 -2.059 1.00 38.47 148 ASN A N 1
ATOM 1162 C CA . ASN A 1 148 ? -12.336 19.619 -0.835 1.00 38.47 148 ASN A CA 1
ATOM 1163 C C . ASN A 1 148 ? -11.636 18.809 0.260 1.00 38.47 148 ASN A C 1
ATOM 1165 O O . ASN A 1 148 ? -12.046 17.705 0.588 1.00 38.47 148 ASN A O 1
ATOM 1169 N N . LEU A 1 149 ? -10.518 19.342 0.754 1.00 47.38 149 LEU A N 1
ATOM 1170 C CA . LEU A 1 149 ? -9.947 18.941 2.029 1.00 47.38 149 LEU A CA 1
ATOM 1171 C C . LEU A 1 149 ? -10.937 19.326 3.146 1.00 47.38 149 LEU A C 1
ATOM 1173 O O . LEU A 1 149 ? -10.705 19.029 4.303 1.00 47.38 149 LEU A O 1
ATOM 1177 N N . SER A 1 150 ? -12.074 19.947 2.798 1.00 43.44 150 SER A N 1
ATOM 1178 C CA . SER A 1 150 ? -13.339 19.788 3.503 1.00 43.44 150 SER A CA 1
ATOM 1179 C C . SER A 1 150 ? -13.873 18.365 3.277 1.00 43.44 150 SER A C 1
ATOM 1181 O O . SER A 1 150 ? -14.495 18.076 2.253 1.00 43.44 150 SER A O 1
ATOM 1183 N N . LYS A 1 151 ? -13.640 17.505 4.275 1.00 46.47 151 LYS A N 1
ATOM 1184 C CA . LYS A 1 151 ? -14.084 16.109 4.373 1.00 46.47 151 LYS A CA 1
ATOM 1185 C C . LYS A 1 151 ? -13.118 15.109 3.739 1.00 46.47 151 LYS A C 1
ATOM 1187 O O . LYS A 1 151 ? -13.465 14.355 2.825 1.00 46.47 151 LYS A O 1
ATOM 1192 N N . VAL A 1 152 ? -11.898 15.050 4.277 1.00 52.03 152 VAL A N 1
ATOM 1193 C CA . VAL A 1 152 ? -11.124 13.807 4.191 1.00 52.03 152 VAL A CA 1
ATOM 1194 C C . VAL A 1 152 ? -11.962 12.772 4.936 1.00 52.03 152 VAL A C 1
ATOM 1196 O O . VAL A 1 152 ? -12.080 12.819 6.155 1.00 52.03 152 VAL A O 1
ATOM 1199 N N . ASN A 1 153 ? -12.633 11.883 4.200 1.00 62.72 153 ASN A N 1
ATOM 1200 C CA . ASN A 1 153 ? -13.316 10.735 4.785 1.00 62.72 153 ASN A CA 1
ATOM 1201 C C . ASN A 1 153 ? -12.237 9.810 5.355 1.00 62.72 153 ASN A C 1
ATOM 1203 O O . ASN A 1 153 ? -11.873 8.835 4.700 1.00 62.72 153 ASN A O 1
ATOM 1207 N N . THR A 1 154 ? -11.707 10.145 6.534 1.00 75.88 154 THR A N 1
ATOM 1208 C CA . THR A 1 154 ? -10.713 9.338 7.232 1.00 75.88 154 THR A CA 1
ATOM 1209 C C . THR A 1 154 ? -11.259 7.922 7.319 1.00 75.88 154 THR A C 1
ATOM 1211 O O . THR A 1 154 ? -12.332 7.690 7.886 1.00 75.88 154 THR A O 1
ATOM 1214 N N . SER A 1 155 ? -10.583 6.975 6.682 1.00 81.38 155 SER A N 1
ATOM 1215 C CA . SER A 1 155 ? -10.983 5.578 6.750 1.00 81.38 155 SER A CA 1
ATOM 1216 C C . SER A 1 155 ? -10.584 5.037 8.120 1.00 81.38 155 SER A C 1
ATOM 1218 O O . SER A 1 155 ? -9.425 5.118 8.532 1.00 81.38 155 SER A O 1
ATOM 1220 N N . VAL A 1 156 ? -11.561 4.526 8.868 1.00 85.69 156 VAL A N 1
ATOM 1221 C CA . VAL A 1 156 ? -11.310 3.920 10.178 1.00 85.69 156 VAL A CA 1
ATOM 1222 C C . VAL A 1 156 ? -11.404 2.413 10.003 1.00 85.69 156 VAL A C 1
ATOM 1224 O O . VAL A 1 156 ? -12.491 1.847 9.913 1.00 85.69 156 VAL A O 1
ATOM 1227 N N . ALA A 1 157 ? -10.256 1.755 9.902 1.00 87.25 157 ALA A N 1
ATOM 1228 C CA . ALA A 1 157 ? -10.193 0.309 9.822 1.00 87.25 157 ALA A CA 1
ATOM 1229 C C . ALA A 1 157 ? -10.376 -0.293 11.211 1.00 87.25 157 ALA A C 1
ATOM 1231 O O . ALA A 1 157 ? -9.580 -0.042 12.111 1.00 87.25 157 ALA A O 1
ATOM 1232 N N . ILE A 1 158 ? -11.410 -1.106 11.386 1.00 87.62 158 ILE A N 1
ATOM 1233 C CA . ILE A 1 158 ? -11.629 -1.870 12.611 1.00 87.62 158 ILE A CA 1
ATOM 1234 C C . ILE A 1 158 ? -11.133 -3.290 12.345 1.00 87.62 158 ILE A C 1
ATOM 1236 O O . ILE A 1 158 ? -11.722 -4.059 11.573 1.00 87.62 158 ILE A O 1
ATOM 1240 N N . ALA A 1 159 ? -10.004 -3.607 12.969 1.00 85.69 159 ALA A N 1
ATOM 1241 C CA . ALA A 1 159 ? -9.360 -4.902 12.876 1.00 85.69 159 ALA A CA 1
ATOM 1242 C C . ALA A 1 159 ? -10.092 -5.955 13.707 1.00 85.69 159 ALA A C 1
ATOM 1244 O O . ALA A 1 159 ? -10.935 -5.661 14.556 1.00 85.69 159 ALA A O 1
ATOM 1245 N N . LEU A 1 160 ? -9.730 -7.213 13.464 1.00 78.19 160 LEU A N 1
ATOM 1246 C CA . LEU A 1 160 ? -10.204 -8.337 14.260 1.00 78.19 160 LEU A CA 1
ATOM 1247 C C . LEU A 1 160 ? -9.766 -8.179 15.721 1.00 78.19 160 LEU A C 1
ATOM 1249 O O . LEU A 1 160 ? -8.596 -7.917 16.008 1.00 78.19 160 LEU A O 1
ATOM 1253 N N . PHE A 1 161 ? -10.718 -8.372 16.631 1.00 81.62 161 PHE A N 1
ATOM 1254 C CA . PHE A 1 161 ? -10.472 -8.341 18.067 1.00 81.62 161 PHE A CA 1
ATOM 1255 C C . PHE A 1 161 ? -9.761 -9.618 18.496 1.00 81.62 161 PHE A C 1
ATOM 1257 O O . PHE A 1 161 ? -10.144 -10.722 18.098 1.00 81.62 161 PHE A O 1
ATOM 1264 N N . ASN A 1 162 ? -8.726 -9.469 19.318 1.00 88.06 162 ASN A N 1
ATOM 1265 C CA . ASN A 1 162 ? -8.108 -10.607 19.973 1.00 88.06 162 ASN A CA 1
ATOM 1266 C C . ASN A 1 162 ? -8.977 -10.991 21.176 1.00 88.06 162 ASN A C 1
ATOM 1268 O O . ASN A 1 162 ? -9.163 -10.188 22.090 1.00 88.06 162 ASN A O 1
ATOM 1272 N N . CYS A 1 163 ? -9.544 -12.190 21.159 1.00 85.56 163 CYS A N 1
ATOM 1273 C CA . CYS A 1 163 ? -10.372 -12.685 22.248 1.00 85.56 163 CYS A CA 1
ATOM 1274 C C . CYS A 1 163 ? -10.073 -14.154 22.505 1.00 85.56 163 CYS A C 1
ATOM 1276 O O . CYS A 1 163 ? -9.974 -14.929 21.557 1.00 85.56 163 CYS A O 1
ATOM 1278 N N . ASN A 1 164 ? -10.004 -14.535 23.781 1.00 84.50 164 ASN A N 1
ATOM 1279 C CA . ASN A 1 164 ? -10.093 -15.932 24.205 1.00 84.50 164 ASN A CA 1
ATOM 1280 C C . ASN A 1 164 ? -11.543 -16.260 24.607 1.00 84.50 164 ASN A C 1
ATOM 1282 O O . ASN A 1 164 ? -11.815 -16.665 25.734 1.00 84.50 164 ASN A O 1
ATOM 1286 N N . CYS A 1 165 ? -12.484 -15.958 23.718 1.00 86.31 165 CYS A N 1
ATOM 1287 C CA . CYS A 1 165 ? -13.913 -16.187 23.900 1.00 86.31 165 CYS A CA 1
ATOM 1288 C C . CYS A 1 165 ? -14.495 -16.863 22.662 1.00 86.31 165 CYS A C 1
ATOM 1290 O O . CYS A 1 165 ? -13.822 -16.978 21.639 1.00 86.31 165 CYS A O 1
ATOM 1292 N N . ASP A 1 166 ? -15.753 -17.285 22.774 1.00 89.44 166 ASP A N 1
ATOM 1293 C CA . ASP A 1 166 ? -16.540 -17.796 21.656 1.00 89.44 166 ASP A CA 1
ATOM 1294 C C . ASP A 1 166 ? -16.584 -16.773 20.503 1.00 89.44 166 ASP A C 1
ATOM 1296 O O . ASP A 1 166 ? -16.681 -15.557 20.730 1.00 89.44 166 ASP A O 1
ATOM 1300 N N . ASP A 1 167 ? -16.529 -17.273 19.267 1.00 88.56 167 ASP A N 1
ATOM 1301 C CA . ASP A 1 167 ? -16.595 -16.463 18.052 1.00 88.56 167 ASP A CA 1
ATOM 1302 C C . ASP A 1 167 ? -17.854 -15.585 18.022 1.00 88.56 167 ASP A C 1
ATOM 1304 O O . ASP A 1 167 ? -17.789 -14.444 17.568 1.00 88.56 167 ASP A O 1
ATOM 1308 N N . ILE A 1 168 ? -18.965 -16.040 18.610 1.00 88.62 168 ILE A N 1
ATOM 1309 C CA . ILE A 1 168 ? -20.211 -15.266 18.700 1.00 88.62 168 ILE A CA 1
ATOM 1310 C C . ILE A 1 168 ? -20.023 -13.996 19.543 1.00 88.62 168 ILE A C 1
ATOM 1312 O O . ILE A 1 168 ? -20.501 -12.921 19.174 1.00 88.62 168 ILE A O 1
ATOM 1316 N N . ILE A 1 169 ? -19.313 -14.086 20.675 1.00 88.50 169 ILE A N 1
ATOM 1317 C CA . ILE A 1 169 ? -19.048 -12.920 21.537 1.00 88.50 169 ILE A CA 1
ATOM 1318 C C . ILE A 1 169 ? -18.118 -11.954 20.809 1.00 88.50 169 ILE A C 1
ATOM 1320 O O . ILE A 1 169 ? -18.349 -10.744 20.810 1.00 88.50 169 ILE A O 1
ATOM 1324 N N . LYS A 1 170 ? -17.083 -12.491 20.162 1.00 90.25 170 LYS A N 1
ATOM 1325 C CA . LYS A 1 170 ? -16.125 -11.713 19.380 1.00 90.25 170 LYS A CA 1
ATOM 1326 C C . LYS A 1 170 ? -16.804 -10.958 18.235 1.00 90.25 170 LYS A C 1
ATOM 1328 O O . LYS A 1 170 ? -16.563 -9.759 18.095 1.00 90.25 170 LYS A O 1
ATOM 1333 N N . GLU A 1 171 ? -17.659 -11.621 17.457 1.00 88.56 171 GLU A N 1
ATOM 1334 C CA . GLU A 1 171 ? -18.436 -10.991 16.383 1.00 88.56 171 GLU A CA 1
ATOM 1335 C C . GLU A 1 171 ? -19.402 -9.947 16.941 1.00 88.56 171 GLU A C 1
ATOM 1337 O O . GLU A 1 171 ? -19.410 -8.815 16.467 1.00 88.56 171 GLU A O 1
ATOM 1342 N N . SER A 1 172 ? -20.126 -10.261 18.018 1.00 91.44 172 SER A N 1
ATOM 1343 C CA . SER A 1 172 ? -21.071 -9.317 18.619 1.00 91.44 172 SER A CA 1
ATOM 1344 C C . SER A 1 172 ? -20.397 -8.048 19.159 1.00 91.44 172 SER A C 1
ATOM 1346 O O . SER A 1 172 ? -20.925 -6.944 18.982 1.00 91.44 172 SER A O 1
ATOM 1348 N N . VAL A 1 173 ? -19.222 -8.172 19.786 1.00 92.38 173 VAL A N 1
ATOM 1349 C CA . VAL A 1 173 ? -18.424 -7.021 20.239 1.00 92.38 173 VAL A CA 1
ATOM 1350 C C . VAL A 1 173 ? -17.918 -6.219 19.043 1.00 92.38 173 VAL A C 1
ATOM 1352 O O . VAL A 1 173 ? -18.044 -4.993 19.035 1.00 92.38 173 VAL A O 1
ATOM 1355 N N . GLN A 1 174 ? -17.381 -6.890 18.021 1.00 91.88 174 GLN A N 1
ATOM 1356 C CA . GLN A 1 174 ? -16.882 -6.224 16.821 1.00 91.88 174 GLN A CA 1
ATOM 1357 C C . GLN A 1 174 ? -17.995 -5.453 16.098 1.00 91.88 174 GLN A C 1
ATOM 1359 O O . GLN A 1 174 ? -17.793 -4.289 15.751 1.00 91.88 174 GLN A O 1
ATOM 1364 N N . ASP A 1 175 ? -19.165 -6.059 15.918 1.00 91.94 175 ASP A N 1
ATOM 1365 C CA . ASP A 1 175 ? -20.308 -5.444 15.242 1.00 91.94 175 ASP A CA 1
ATOM 1366 C C . ASP A 1 175 ? -20.864 -4.256 16.030 1.00 91.94 175 ASP A C 1
ATOM 1368 O O . ASP A 1 175 ? -21.169 -3.220 15.442 1.00 91.94 175 ASP A O 1
ATOM 1372 N N . SER A 1 176 ? -20.913 -4.355 17.363 1.00 94.31 176 SER A N 1
ATOM 1373 C CA . SER A 1 176 ? -21.313 -3.234 18.227 1.00 94.31 176 SER A CA 1
ATOM 1374 C C . SER A 1 176 ? -20.361 -2.042 18.073 1.00 94.31 176 SER A C 1
ATOM 1376 O O . SER A 1 176 ? -20.790 -0.896 17.959 1.00 94.31 176 SER A O 1
ATOM 1378 N N . ILE A 1 177 ? -19.051 -2.302 18.004 1.00 93.00 177 ILE A N 1
ATOM 1379 C CA . ILE A 1 177 ? -18.049 -1.249 17.802 1.00 93.00 177 ILE A CA 1
ATOM 1380 C C . ILE A 1 177 ? -18.195 -0.643 16.403 1.00 93.00 177 ILE A C 1
ATOM 1382 O O . ILE A 1 177 ? -18.241 0.580 16.282 1.00 93.00 177 ILE A O 1
ATOM 1386 N N . MET A 1 178 ? -18.330 -1.468 15.359 1.00 91.81 178 MET A N 1
ATOM 1387 C CA . MET A 1 178 ? -18.582 -0.997 13.990 1.00 91.81 178 MET A CA 1
ATOM 1388 C C . MET A 1 178 ? -19.817 -0.090 13.927 1.00 91.81 178 MET A C 1
ATOM 1390 O O . MET A 1 178 ? -19.744 0.989 13.341 1.00 91.81 178 MET A O 1
ATOM 1394 N N . ASP A 1 179 ? -20.926 -0.495 14.548 1.00 93.81 179 ASP A N 1
ATOM 1395 C CA . ASP A 1 179 ? -22.187 0.252 14.572 1.00 93.81 179 ASP A CA 1
ATOM 1396 C C . ASP A 1 179 ? -22.029 1.650 15.190 1.00 93.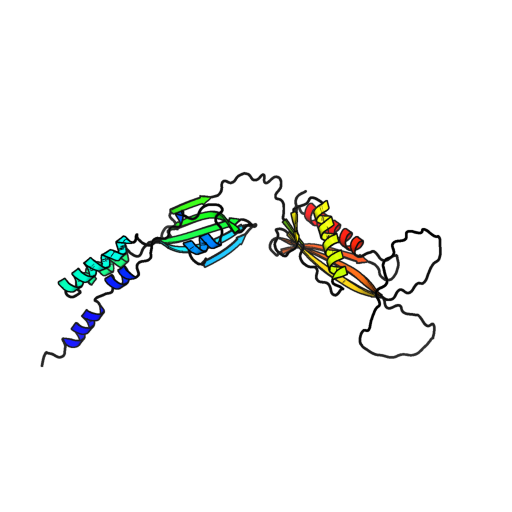81 179 ASP A C 1
ATOM 1398 O O . ASP A 1 179 ? -22.528 2.631 14.633 1.00 93.81 179 ASP A O 1
ATOM 1402 N N . VAL A 1 180 ? -21.263 1.786 16.279 1.00 93.62 180 VAL A N 1
ATOM 1403 C CA . VAL A 1 180 ? -20.956 3.102 16.868 1.00 93.62 180 VAL A CA 1
ATOM 1404 C C . VAL A 1 180 ? -20.196 3.993 15.886 1.00 93.62 180 VAL A C 1
ATOM 1406 O O . VAL A 1 180 ? -20.567 5.156 15.705 1.00 93.62 180 VAL A O 1
ATOM 1409 N N . PHE A 1 181 ? -19.166 3.466 15.218 1.00 90.56 181 PHE A N 1
ATOM 1410 C CA . PHE A 1 181 ? -18.422 4.243 14.224 1.00 90.56 181 PHE A CA 1
ATOM 1411 C C . PHE A 1 181 ? -19.304 4.617 13.023 1.00 90.56 181 PHE A C 1
ATOM 1413 O O . PHE A 1 181 ? -19.279 5.774 12.603 1.00 90.56 181 PHE A O 1
ATOM 1420 N N . PHE A 1 182 ? -20.152 3.706 12.533 1.00 89.75 182 PHE A N 1
ATOM 1421 C CA . PHE A 1 182 ? -21.100 3.993 11.449 1.00 89.75 182 PHE A CA 1
ATOM 1422 C C . PHE A 1 182 ? -22.098 5.093 11.825 1.00 89.75 182 PHE A C 1
ATOM 1424 O O . PHE A 1 182 ? -22.300 6.028 11.052 1.00 89.75 182 PHE A O 1
ATOM 1431 N N . LYS A 1 183 ? -22.691 5.023 13.022 1.00 91.19 183 LYS A N 1
ATOM 1432 C CA . LYS A 1 183 ? -23.667 6.016 13.506 1.00 91.19 183 LYS A CA 1
ATOM 1433 C C . LYS A 1 183 ? -23.056 7.391 13.748 1.00 91.19 183 LYS A C 1
ATOM 1435 O O . LYS A 1 183 ? -23.766 8.393 13.697 1.00 91.19 183 LYS A O 1
ATOM 1440 N N . SER A 1 184 ? -21.757 7.447 14.025 1.00 85.50 184 SER A N 1
ATOM 1441 C CA . SER A 1 184 ? -21.079 8.696 14.356 1.00 85.50 184 SER A CA 1
ATOM 1442 C C . SER A 1 184 ? -20.860 9.634 13.166 1.00 85.50 184 SER A C 1
ATOM 1444 O O . SER A 1 184 ? -20.648 10.822 13.380 1.00 85.50 184 SER A O 1
ATOM 1446 N N . ASN A 1 185 ? -20.923 9.124 11.928 1.00 81.44 185 ASN A N 1
ATOM 1447 C CA . ASN A 1 185 ? -20.513 9.821 10.699 1.00 81.44 185 ASN A CA 1
ATOM 1448 C C . ASN A 1 185 ? -19.048 10.320 10.690 1.00 81.44 185 ASN A C 1
ATOM 1450 O O . ASN A 1 185 ? -18.654 11.010 9.748 1.00 81.44 185 ASN A O 1
ATOM 1454 N N . TYR A 1 186 ? -18.234 9.956 11.689 1.00 79.75 186 TYR A N 1
ATOM 1455 C CA . TYR A 1 186 ? -16.827 10.342 11.787 1.00 79.75 186 TYR A CA 1
ATOM 1456 C C . TYR A 1 186 ? -15.955 9.321 11.058 1.00 79.75 186 TYR A C 1
ATOM 1458 O O . TYR A 1 186 ? -15.519 8.311 11.615 1.00 79.75 186 TYR A O 1
ATOM 1466 N N . GLY A 1 187 ? -15.717 9.598 9.778 1.00 78.56 187 GLY A N 1
ATOM 1467 C CA . GLY A 1 187 ? -14.965 8.716 8.894 1.00 78.56 187 GLY A CA 1
ATOM 1468 C C . GLY A 1 187 ? -15.802 7.585 8.293 1.00 78.56 187 GLY A C 1
ATOM 1469 O O . GLY A 1 187 ? -16.988 7.419 8.581 1.00 78.56 187 GLY A O 1
ATOM 1470 N N . LYS A 1 188 ? -15.178 6.809 7.402 1.00 84.75 188 LYS A N 1
ATOM 1471 C CA . LYS A 1 188 ? -15.799 5.637 6.768 1.00 84.75 188 LYS A CA 1
ATOM 1472 C C . LYS A 1 188 ? -15.255 4.379 7.446 1.00 84.75 188 LYS A C 1
ATOM 1474 O O . LYS A 1 188 ? -14.114 4.007 7.154 1.00 84.75 188 LYS A O 1
ATOM 1479 N N . PRO A 1 189 ? -16.009 3.736 8.353 1.00 88.50 189 PRO A N 1
ATOM 1480 C CA . PRO A 1 189 ? -15.528 2.525 8.988 1.00 88.50 189 PRO A CA 1
ATOM 1481 C C . PRO A 1 189 ? -15.466 1.387 7.967 1.00 88.50 189 PRO A C 1
ATOM 1483 O O . PRO A 1 189 ? -16.382 1.191 7.165 1.00 88.50 189 PRO A O 1
ATOM 1486 N N . ILE A 1 190 ? -14.367 0.643 7.991 1.00 88.38 190 ILE A N 1
ATOM 1487 C CA . ILE A 1 190 ? -14.134 -0.524 7.138 1.00 88.38 190 ILE A CA 1
ATOM 1488 C C . ILE A 1 190 ? -13.638 -1.682 7.999 1.00 88.38 190 ILE A C 1
ATOM 1490 O O . ILE A 1 190 ? -12.872 -1.494 8.941 1.00 88.38 190 ILE A O 1
ATOM 1494 N N . LYS A 1 191 ? -14.080 -2.901 7.688 1.00 86.69 191 LYS A N 1
ATOM 1495 C CA . LYS A 1 191 ? -13.585 -4.108 8.355 1.00 86.69 191 LYS A CA 1
ATOM 1496 C C . LYS A 1 191 ? -12.234 -4.478 7.744 1.00 86.69 191 LYS A C 1
ATOM 1498 O O . LYS A 1 191 ? -12.149 -4.653 6.531 1.00 86.69 191 LYS A O 1
ATOM 1503 N N . GLY A 1 192 ? -11.191 -4.612 8.560 1.00 84.56 192 GLY A N 1
ATOM 1504 C CA . GLY A 1 192 ? -9.878 -5.054 8.080 1.00 84.56 192 GLY A CA 1
ATOM 1505 C C . GLY A 1 192 ? -8.691 -4.398 8.778 1.00 84.56 192 GLY A C 1
ATOM 1506 O O . GLY A 1 192 ? -8.832 -3.744 9.804 1.00 84.56 192 GLY A O 1
ATOM 1507 N N . ASN A 1 193 ? -7.505 -4.604 8.201 1.00 82.56 193 ASN A N 1
ATOM 1508 C CA . ASN A 1 193 ? -6.226 -4.143 8.757 1.00 82.56 193 ASN A CA 1
ATOM 1509 C C . ASN A 1 193 ? -5.641 -2.919 8.034 1.00 82.56 193 ASN A C 1
ATOM 1511 O O . ASN A 1 193 ? -4.537 -2.492 8.363 1.00 82.56 193 ASN A O 1
ATOM 1515 N N . PHE A 1 194 ? -6.353 -2.380 7.044 1.00 77.19 194 PHE A N 1
ATOM 1516 C CA . PHE A 1 194 ? -5.870 -1.310 6.176 1.00 77.19 194 PHE A CA 1
ATOM 1517 C C . PHE A 1 194 ? -6.842 -0.138 6.229 1.00 77.19 194 PHE A C 1
ATOM 1519 O O . PHE A 1 194 ? -7.978 -0.276 5.792 1.00 77.19 194 PHE A O 1
ATOM 1526 N N . GLY A 1 195 ? -6.394 0.983 6.789 1.00 83.94 195 GLY A N 1
ATOM 1527 C CA . GLY A 1 195 ? -7.116 2.251 6.869 1.00 83.94 195 GLY A CA 1
ATOM 1528 C C . GLY A 1 195 ? -6.237 3.324 7.508 1.00 83.94 195 GLY A C 1
ATOM 1529 O O . GLY A 1 195 ? -5.179 3.012 8.063 1.00 83.94 195 GLY A O 1
ATOM 1530 N N . ASP A 1 196 ? -6.669 4.578 7.432 1.00 86.12 196 ASP A N 1
ATOM 1531 C CA . ASP A 1 196 ? -5.912 5.739 7.922 1.00 86.12 196 ASP A CA 1
ATOM 1532 C C . ASP A 1 196 ? -5.722 5.672 9.440 1.00 86.12 196 ASP A C 1
ATOM 1534 O O . ASP A 1 196 ? -4.667 6.026 9.974 1.00 86.12 196 ASP A O 1
ATOM 1538 N N . VAL A 1 197 ? -6.762 5.192 10.124 1.00 91.75 197 VAL A N 1
ATOM 1539 C CA . VAL A 1 197 ? -6.756 4.875 11.548 1.00 91.75 197 VAL A CA 1
ATOM 1540 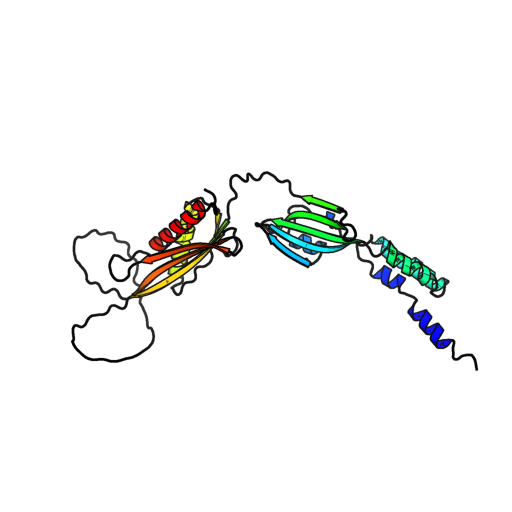C C . VAL A 1 197 ? -7.119 3.408 11.710 1.00 91.75 197 VAL A C 1
ATOM 1542 O O . VAL A 1 197 ? -8.196 2.983 11.304 1.00 91.75 197 VAL A O 1
ATOM 1545 N N . LEU A 1 198 ? -6.233 2.637 12.328 1.00 94.12 198 LEU A N 1
ATOM 1546 C CA . LEU A 1 198 ? -6.436 1.226 12.628 1.00 94.12 198 LEU A CA 1
ATOM 1547 C C . LEU A 1 198 ? -6.855 1.064 14.088 1.00 94.12 198 LEU A C 1
ATOM 1549 O O . LEU A 1 198 ? -6.071 1.329 14.994 1.00 94.12 198 LEU A O 1
ATOM 1553 N N . VAL A 1 199 ? -8.071 0.595 14.320 1.00 95.12 199 VAL A N 1
ATOM 1554 C CA . VAL A 1 199 ? -8.620 0.290 15.638 1.00 95.12 199 VAL A CA 1
ATOM 1555 C C . VAL A 1 199 ? -8.514 -1.212 15.877 1.00 95.12 199 VAL A C 1
ATOM 1557 O O . VAL A 1 199 ? -9.099 -2.012 15.151 1.00 95.12 199 VAL A O 1
ATOM 1560 N N . LYS A 1 200 ? -7.758 -1.599 16.901 1.00 95.19 200 LYS A N 1
ATOM 1561 C CA . LYS A 1 200 ? -7.652 -2.970 17.407 1.00 95.19 200 LYS A CA 1
ATOM 1562 C C . LYS A 1 200 ? -8.308 -3.040 18.771 1.00 95.19 200 LYS A C 1
ATOM 1564 O O . LYS A 1 200 ? -8.309 -2.050 19.498 1.00 95.19 200 LYS A O 1
ATOM 1569 N N . GLY A 1 201 ? -8.775 -4.212 19.166 1.00 93.94 201 GLY A N 1
ATOM 1570 C CA . GLY A 1 201 ? -9.115 -4.410 20.562 1.00 93.94 201 GLY A CA 1
ATOM 1571 C C . GLY A 1 201 ? -8.867 -5.811 21.065 1.00 93.94 201 GLY A C 1
ATOM 1572 O O . GLY A 1 201 ? -8.667 -6.753 20.297 1.00 93.94 201 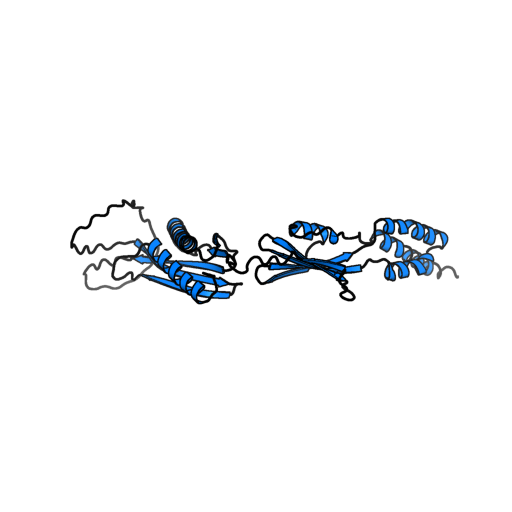GLY A O 1
ATOM 1573 N N . THR A 1 202 ? -8.870 -5.899 22.384 1.00 94.69 202 THR A N 1
ATOM 1574 C CA . THR A 1 202 ? -8.699 -7.121 23.152 1.00 94.69 202 THR A CA 1
ATOM 1575 C C . THR A 1 202 ? -9.895 -7.265 24.073 1.00 94.69 202 THR A C 1
ATOM 1577 O O . THR A 1 202 ? -10.273 -6.315 24.760 1.00 94.69 202 THR A O 1
ATOM 1580 N N . VAL A 1 203 ? -10.491 -8.448 24.070 1.00 94.12 203 VAL A N 1
ATOM 1581 C CA . VAL A 1 203 ? -11.657 -8.786 24.882 1.00 94.12 203 VAL A CA 1
ATOM 1582 C C . VAL A 1 203 ? -11.219 -9.845 25.887 1.00 94.12 203 VAL A C 1
ATOM 1584 O O . VAL A 1 203 ? -10.766 -10.927 25.508 1.00 94.12 203 VAL A O 1
ATOM 1587 N N . THR A 1 204 ? -11.322 -9.515 27.171 1.00 92.81 204 THR A N 1
ATOM 1588 C CA . THR A 1 204 ? -10.907 -10.384 28.275 1.00 92.81 204 THR A CA 1
ATOM 1589 C C . THR A 1 204 ? -12.138 -10.931 28.976 1.00 92.81 204 THR A C 1
ATOM 1591 O O . THR A 1 204 ? -13.008 -10.171 29.399 1.00 92.81 204 THR A O 1
ATOM 1594 N N . MET A 1 205 ? -12.192 -12.252 29.127 1.00 91.31 205 MET A N 1
ATOM 1595 C CA . MET A 1 205 ? -13.214 -12.940 29.912 1.00 91.31 205 MET A CA 1
ATOM 1596 C C . MET A 1 205 ? -12.675 -13.234 31.314 1.00 91.31 205 MET A C 1
ATOM 1598 O O . MET A 1 205 ? -11.477 -13.447 31.494 1.00 91.31 205 MET A O 1
ATOM 1602 N N . ALA A 1 206 ? -13.555 -13.261 32.304 1.00 88.62 206 ALA A N 1
ATOM 1603 C CA . ALA A 1 206 ? -13.281 -13.772 33.636 1.00 88.62 206 ALA A CA 1
ATOM 1604 C C . ALA A 1 206 ? -14.254 -14.904 33.958 1.00 88.62 206 ALA A C 1
ATOM 1606 O O . ALA A 1 206 ? -15.430 -14.851 33.599 1.00 88.62 206 ALA A O 1
ATOM 1607 N N . GLU A 1 207 ? -13.763 -15.921 34.652 1.00 84.06 207 GLU A N 1
ATOM 1608 C CA . GLU A 1 207 ? -14.589 -17.018 35.139 1.00 84.06 207 GLU A CA 1
ATOM 1609 C C . GLU A 1 207 ? -15.122 -16.658 36.525 1.00 84.06 207 GLU A C 1
ATOM 1611 O O . GLU A 1 207 ? -14.359 -16.401 37.459 1.00 84.06 207 GLU A O 1
ATOM 1616 N N . GLY A 1 208 ? -16.446 -16.610 36.661 1.00 72.75 208 GLY A N 1
ATOM 1617 C CA . GLY A 1 208 ? -17.082 -16.499 37.964 1.00 72.75 208 GLY A CA 1
ATOM 1618 C C . GLY A 1 208 ? -17.039 -17.849 38.663 1.00 72.75 208 GLY A C 1
ATOM 1619 O O . GLY A 1 208 ? -17.849 -18.730 38.369 1.00 72.75 208 GLY A O 1
ATOM 1620 N N . VAL A 1 209 ? -16.111 -18.011 39.606 1.00 59.72 209 VAL A N 1
ATOM 1621 C CA . VAL A 1 209 ? -16.167 -19.125 40.553 1.00 59.72 209 VAL A CA 1
ATOM 1622 C C . VAL A 1 209 ? -17.164 -18.729 41.630 1.00 59.72 209 VAL A C 1
ATOM 1624 O O . VAL A 1 209 ? -16.875 -17.890 42.486 1.00 59.72 209 VAL A O 1
ATOM 1627 N N . SER A 1 210 ? -18.363 -19.309 41.581 1.00 58.25 210 SER A N 1
ATOM 1628 C CA . SER A 1 210 ? -19.266 -19.251 42.719 1.00 58.25 210 SER A CA 1
ATOM 1629 C C . SER A 1 210 ? -18.610 -20.026 43.854 1.00 58.25 210 SER A C 1
ATOM 1631 O O . SER A 1 210 ? -18.696 -21.254 43.912 1.00 58.25 210 SER A O 1
ATOM 1633 N N . ASN A 1 211 ? -17.928 -19.324 44.752 1.00 51.69 211 ASN A N 1
ATOM 1634 C CA . ASN A 1 211 ? -17.571 -19.902 46.032 1.00 51.69 211 ASN A CA 1
ATOM 1635 C C . ASN A 1 211 ? -18.889 -20.117 46.774 1.00 51.69 211 ASN A C 1
ATOM 1637 O O . ASN A 1 211 ? -19.394 -19.210 47.434 1.00 51.69 211 ASN A O 1
ATOM 1641 N N . HIS A 1 212 ? -19.469 -21.310 46.636 1.00 50.16 212 HIS A N 1
ATOM 1642 C CA . HIS A 1 212 ? -20.369 -21.814 47.655 1.00 50.16 212 HIS A CA 1
ATOM 1643 C C . HIS A 1 212 ? -19.540 -21.830 48.934 1.00 50.16 212 HIS A C 1
ATOM 1645 O O . HIS A 1 212 ? -18.696 -22.700 49.135 1.00 50.16 212 HIS A O 1
ATOM 1651 N N . SER A 1 213 ? -19.720 -20.812 49.772 1.00 48.00 213 SER A N 1
ATOM 1652 C CA . SER A 1 213 ? -19.281 -20.882 51.151 1.00 48.00 213 SER A CA 1
ATOM 1653 C C . SER A 1 213 ? -20.155 -21.940 51.817 1.00 48.00 213 SER A C 1
ATOM 1655 O O . SER A 1 213 ? -21.176 -21.626 52.429 1.00 48.00 213 SER A O 1
ATOM 1657 N N . GLU A 1 214 ? -19.793 -23.211 51.662 1.00 45.72 214 GLU A N 1
ATOM 1658 C CA . GLU A 1 214 ? -20.149 -24.187 52.674 1.00 45.72 214 GLU A CA 1
ATOM 1659 C C . GLU A 1 214 ? -19.504 -23.679 53.957 1.00 45.72 214 GLU A C 1
ATOM 1661 O O . GLU A 1 214 ? -18.281 -23.631 54.100 1.00 45.72 214 GLU A O 1
ATOM 1666 N N . GLY A 1 215 ? -20.343 -23.175 54.856 1.00 48.19 215 GLY A N 1
ATOM 1667 C CA . GLY A 1 215 ? -19.940 -22.796 56.193 1.00 48.19 215 GLY A CA 1
ATOM 1668 C C . GLY A 1 215 ? -19.521 -24.039 56.963 1.00 48.19 215 GLY A C 1
ATOM 1669 O O . GLY A 1 215 ? -20.261 -24.502 57.820 1.00 48.19 215 GLY A O 1
ATOM 1670 N N . HIS A 1 216 ? -18.331 -24.563 56.685 1.00 42.47 216 HIS A N 1
ATOM 1671 C CA . HIS A 1 216 ? -17.649 -25.488 57.566 1.00 42.47 216 HIS A CA 1
ATOM 1672 C C . HIS A 1 216 ? -16.221 -25.017 57.802 1.00 42.47 216 HIS A C 1
ATOM 1674 O O . HIS A 1 216 ? -15.349 -24.992 56.938 1.00 42.47 216 HIS A O 1
ATOM 1680 N N . SER A 1 217 ? -16.026 -24.592 59.044 1.00 46.94 217 SER A N 1
ATOM 1681 C CA . SER A 1 217 ? -14.744 -24.386 59.681 1.00 46.94 217 SER A CA 1
ATOM 1682 C C . SER A 1 217 ? -13.787 -25.556 59.429 1.00 46.94 217 SER A C 1
ATOM 1684 O O . SER A 1 217 ? -14.141 -26.705 59.687 1.00 46.94 217 SER A O 1
ATOM 1686 N N . SER A 1 218 ? -12.544 -25.193 59.101 1.00 44.03 218 SER A N 1
ATOM 1687 C CA . SER A 1 218 ? -11.288 -25.955 59.205 1.00 44.03 218 SER A CA 1
ATOM 1688 C C . SER A 1 218 ? -10.940 -26.972 58.106 1.00 44.03 218 SER A C 1
ATOM 1690 O O . SER A 1 218 ? -11.663 -27.929 57.869 1.00 44.03 218 SER A O 1
ATOM 1692 N N . GLY A 1 219 ? -9.738 -26.806 57.531 1.00 42.12 219 GLY A N 1
ATOM 1693 C CA . GLY A 1 219 ? -8.988 -27.889 56.883 1.00 42.12 219 GLY A CA 1
ATOM 1694 C C . GLY A 1 219 ? -8.421 -27.562 55.500 1.00 42.12 219 GLY A C 1
ATOM 1695 O O . GLY A 1 219 ? -9.119 -27.612 54.503 1.00 42.12 219 GLY A O 1
ATOM 1696 N N . SER A 1 220 ? -7.125 -27.267 55.452 1.00 43.94 220 SER A N 1
ATOM 1697 C CA . SER A 1 220 ? -6.254 -27.110 54.275 1.00 43.94 220 SER A CA 1
ATOM 1698 C C . SER A 1 220 ? -6.288 -28.263 53.251 1.00 43.94 220 SER A C 1
ATOM 1700 O O . SER A 1 220 ? -6.288 -29.417 53.678 1.00 43.94 220 SER A O 1
ATOM 1702 N N . SER A 1 221 ? -6.128 -27.964 51.943 1.00 37.91 221 SER A N 1
ATOM 1703 C CA . SER A 1 221 ? -5.045 -28.435 51.021 1.00 37.91 221 SER A CA 1
ATOM 1704 C C . SER A 1 221 ? -5.453 -28.507 49.526 1.00 37.91 221 SER A C 1
ATOM 1706 O O . SER A 1 221 ? -6.407 -29.187 49.184 1.00 37.91 221 SER A O 1
ATOM 1708 N N . SER A 1 222 ? -4.636 -27.875 48.664 1.00 37.81 222 SER A N 1
ATOM 1709 C CA . SER A 1 222 ? -4.156 -28.258 47.305 1.00 37.81 222 SER A CA 1
ATOM 1710 C C . SER A 1 222 ? -5.056 -28.760 46.139 1.00 37.81 222 SER A C 1
ATOM 1712 O O . SER A 1 222 ? -5.786 -29.730 46.276 1.00 37.81 222 SER A O 1
ATOM 1714 N N . MET A 1 223 ? -4.687 -28.261 44.936 1.00 33.97 223 MET A N 1
ATOM 1715 C CA . MET A 1 223 ? -4.511 -28.942 43.617 1.00 33.97 223 MET A CA 1
ATOM 1716 C C . MET A 1 223 ? -5.555 -28.814 42.466 1.00 33.97 223 MET A C 1
ATOM 1718 O O . MET A 1 223 ? -6.639 -29.368 42.510 1.00 33.97 223 MET A O 1
ATOM 1722 N N . SER A 1 224 ? -5.104 -28.138 41.388 1.00 30.48 224 SER A N 1
ATOM 1723 C CA . SER A 1 224 ? -5.014 -28.520 39.949 1.00 30.48 224 SER A CA 1
ATOM 1724 C C . SER A 1 224 ? -6.191 -29.076 39.094 1.00 30.48 224 SER A C 1
ATOM 1726 O O . SER A 1 224 ? -6.632 -30.196 39.308 1.00 30.48 224 SER A O 1
ATOM 1728 N N . ILE A 1 225 ? -6.397 -28.385 37.948 1.00 34.31 225 ILE A N 1
ATOM 1729 C CA . ILE A 1 225 ? -6.581 -28.850 36.537 1.00 34.31 225 ILE A CA 1
ATOM 1730 C C . ILE A 1 225 ? -7.993 -29.203 35.970 1.00 34.31 225 ILE A C 1
ATOM 1732 O O . ILE A 1 225 ? -8.593 -30.213 36.312 1.00 34.31 225 ILE A O 1
ATOM 1736 N N . SER A 1 226 ? -8.333 -28.437 34.911 1.00 34.41 226 SER A N 1
ATOM 1737 C CA . SER A 1 226 ? -9.051 -28.729 33.638 1.00 34.41 226 SER A CA 1
ATOM 1738 C C . SER A 1 226 ? -10.588 -28.787 33.506 1.00 34.41 226 SER A C 1
ATOM 1740 O O . SER A 1 226 ? -11.294 -29.081 34.464 1.00 34.41 226 SER A O 1
ATOM 1742 N N . PRO A 1 227 ? -11.105 -28.483 32.284 1.00 52.91 227 PRO A N 1
ATOM 1743 C CA . PRO A 1 227 ? -12.446 -27.951 32.062 1.00 52.91 227 PRO A CA 1
ATOM 1744 C C . PRO A 1 227 ? -13.430 -28.999 31.532 1.00 52.91 227 PRO A C 1
ATOM 1746 O O . PRO A 1 227 ? -13.071 -29.878 30.746 1.00 52.91 227 PRO A O 1
ATOM 1749 N N . SER A 1 228 ? -14.710 -28.848 31.870 1.00 32.69 228 SER A N 1
ATOM 1750 C CA . SER A 1 228 ? -15.781 -29.557 31.172 1.00 32.69 228 SER A CA 1
ATOM 1751 C C . SER A 1 228 ? -17.088 -28.771 31.171 1.00 32.69 228 SER A C 1
ATOM 1753 O O . SER A 1 228 ? -17.644 -28.504 32.231 1.00 32.69 228 SER A O 1
ATOM 1755 N N . LEU A 1 229 ? -17.570 -28.517 29.948 1.00 36.91 229 LEU A N 1
ATOM 1756 C CA . LEU A 1 229 ? -18.975 -28.417 29.536 1.00 36.91 229 LEU A CA 1
ATOM 1757 C C . LEU A 1 229 ? -19.855 -27.379 30.244 1.00 36.91 229 LEU A C 1
ATOM 1759 O O . LEU A 1 229 ? -20.359 -27.635 31.332 1.00 36.91 229 LEU A O 1
ATOM 1763 N N . TYR A 1 230 ? -20.205 -26.301 29.526 1.00 33.28 230 TYR A N 1
ATOM 1764 C CA . TYR A 1 230 ? -21.445 -25.576 29.806 1.00 33.28 230 TYR A CA 1
ATOM 1765 C C . TYR A 1 230 ? -22.365 -25.433 28.589 1.00 33.28 230 TYR A C 1
ATOM 1767 O O . TYR A 1 230 ? -22.068 -24.832 27.563 1.00 33.28 230 TYR A O 1
ATOM 1775 N N . TYR A 1 231 ? -23.497 -26.086 28.812 1.00 32.22 231 TYR A N 1
ATOM 1776 C CA . TYR A 1 231 ? -24.836 -26.018 28.256 1.00 32.22 231 TYR A CA 1
ATOM 1777 C C . TYR A 1 231 ? -25.280 -24.614 27.795 1.00 32.22 231 TYR A C 1
ATOM 1779 O O . TYR A 1 231 ? -25.221 -23.651 28.557 1.00 32.22 231 TYR A O 1
ATOM 1787 N N . TYR A 1 232 ? -25.799 -24.519 26.567 1.00 32.97 232 TYR A N 1
ATOM 1788 C CA . TYR A 1 232 ? -26.417 -23.308 26.017 1.00 32.97 232 TYR A CA 1
ATOM 1789 C C . TYR A 1 232 ? -27.862 -23.159 26.525 1.00 32.97 232 TYR A C 1
ATOM 1791 O O . TYR A 1 232 ? -28.733 -23.965 26.197 1.00 32.97 232 TYR A O 1
ATOM 1799 N N . GLY A 1 233 ? -28.116 -22.109 27.312 1.00 30.47 233 GLY A N 1
ATOM 1800 C CA . GLY A 1 233 ? -29.449 -21.651 27.706 1.00 30.47 233 GLY A CA 1
ATOM 1801 C C . GLY A 1 233 ? -29.945 -20.533 26.785 1.00 30.47 233 GLY A C 1
ATOM 1802 O O . GLY A 1 233 ? -29.287 -19.514 26.612 1.00 30.47 233 GLY A O 1
ATOM 1803 N N . SER A 1 234 ? -31.111 -20.758 26.185 1.00 28.38 234 SER A N 1
ATOM 1804 C CA . SER A 1 234 ? -31.826 -19.893 25.242 1.00 28.38 234 SER A CA 1
ATOM 1805 C C . SER A 1 234 ? -32.149 -18.497 25.803 1.00 28.38 234 SER A C 1
ATOM 1807 O O . SER A 1 234 ? -32.792 -18.383 26.844 1.00 28.38 234 SER A O 1
ATOM 1809 N N . TYR A 1 235 ? -31.807 -17.434 25.064 1.00 33.94 235 TYR A N 1
ATOM 1810 C CA . TYR A 1 235 ? -32.269 -16.068 25.337 1.00 33.94 235 TYR A CA 1
ATOM 1811 C C . TYR A 1 235 ? -33.752 -15.917 24.968 1.00 33.94 235 TYR A C 1
ATOM 1813 O O . TYR A 1 235 ? -34.108 -15.727 23.806 1.00 33.94 235 TYR A O 1
ATOM 1821 N N . GLY A 1 236 ? -34.622 -15.993 25.975 1.00 30.73 236 GLY A N 1
ATOM 1822 C CA . GLY A 1 236 ? -35.994 -15.497 25.917 1.00 30.73 236 GLY A CA 1
ATOM 1823 C C . GLY A 1 236 ? -36.049 -14.071 26.460 1.00 30.73 236 GLY A C 1
ATOM 1824 O O . GLY A 1 236 ? -35.828 -13.850 27.647 1.00 30.73 236 GLY A O 1
ATOM 1825 N N . SER A 1 237 ? -36.327 -13.102 25.588 1.00 37.03 237 SER A N 1
ATOM 1826 C CA . SER A 1 237 ? -36.607 -11.715 25.966 1.00 37.03 237 SER A CA 1
ATOM 1827 C C . SER A 1 237 ? -37.982 -11.636 26.631 1.00 37.03 237 SER A C 1
ATOM 1829 O O . SER A 1 237 ? -38.999 -11.914 25.997 1.00 37.03 237 SER A O 1
ATOM 1831 N N . GLY A 1 238 ? -38.008 -11.267 27.909 1.00 31.47 238 GLY A N 1
ATOM 1832 C CA . GLY A 1 238 ? -39.221 -11.004 28.672 1.00 31.47 238 GLY A CA 1
ATOM 1833 C C . GLY A 1 238 ? -38.949 -9.924 29.708 1.00 31.47 238 GLY A C 1
ATOM 1834 O O . GLY A 1 238 ? -38.422 -10.206 30.779 1.00 31.47 238 GLY A O 1
ATOM 1835 N N . TYR A 1 239 ? -39.294 -8.678 29.382 1.00 37.69 239 TYR A N 1
ATOM 1836 C CA . TYR A 1 239 ? -39.357 -7.598 30.362 1.00 37.69 239 TYR A CA 1
ATOM 1837 C C . TYR A 1 239 ? -40.533 -7.865 31.308 1.00 37.69 239 TYR A C 1
ATOM 1839 O O . TYR A 1 239 ? -41.690 -7.771 30.905 1.00 37.69 239 TYR A O 1
ATOM 1847 N N . SER A 1 240 ? -40.236 -8.174 32.567 1.00 33.19 240 SER A N 1
ATOM 1848 C CA . SER A 1 240 ? -41.202 -8.135 33.662 1.00 33.19 240 SER A CA 1
ATOM 1849 C C . SER A 1 240 ? -40.550 -7.434 34.843 1.00 33.19 240 SER A C 1
ATOM 1851 O O . SER A 1 240 ? -39.660 -7.979 35.491 1.00 33.19 240 SER A O 1
ATOM 1853 N N . SER A 1 241 ? -40.986 -6.205 35.109 1.00 44.62 241 SER A N 1
ATOM 1854 C CA . SER A 1 241 ? -40.695 -5.512 36.358 1.00 44.62 241 SER A CA 1
ATOM 1855 C C . SER A 1 241 ? -41.463 -6.199 37.488 1.00 44.62 241 SER A C 1
ATOM 1857 O O . SER A 1 241 ? -42.689 -6.096 37.546 1.00 44.62 241 SER A O 1
ATOM 1859 N N . SER A 1 242 ? -40.763 -6.879 38.392 1.00 37.72 242 SER A N 1
ATOM 1860 C CA . SER A 1 242 ? -41.321 -7.260 39.689 1.00 37.72 242 SER A CA 1
ATOM 1861 C C . SER A 1 242 ? -40.336 -6.938 40.803 1.00 37.72 242 SER A C 1
ATOM 1863 O O . SER A 1 242 ? -39.145 -7.227 40.709 1.00 37.72 242 SER A O 1
ATOM 1865 N N . GLU A 1 243 ? -40.876 -6.320 41.843 1.00 44.81 243 GLU A N 1
ATOM 1866 C CA . GLU A 1 243 ? -40.213 -5.885 43.062 1.00 44.81 243 GLU A CA 1
ATOM 1867 C C . GLU A 1 243 ? -39.407 -6.998 43.756 1.00 44.81 243 GLU A C 1
ATOM 1869 O O . GLU A 1 243 ? -39.887 -8.105 43.980 1.00 44.81 243 GLU A O 1
ATOM 1874 N N . GLY A 1 244 ? -38.199 -6.640 44.199 1.00 46.22 244 GLY A N 1
ATOM 1875 C CA . GLY A 1 244 ? -37.817 -6.832 45.599 1.00 46.22 244 GLY A CA 1
ATOM 1876 C C . GLY A 1 244 ? -37.594 -8.252 46.122 1.00 46.22 244 GLY A C 1
ATOM 1877 O O . GLY A 1 244 ? -37.968 -8.523 47.261 1.00 46.22 244 GLY A O 1
ATOM 1878 N N . HIS A 1 245 ? -36.903 -9.126 45.392 1.00 39.38 245 HIS A N 1
ATOM 1879 C CA . HIS A 1 245 ? -36.253 -10.295 45.995 1.00 39.38 245 HIS A CA 1
ATOM 1880 C C . HIS A 1 245 ? -34.752 -10.285 45.696 1.00 39.38 245 HIS A C 1
ATOM 1882 O O . HIS A 1 245 ? -34.332 -10.388 44.547 1.00 39.38 245 HIS A O 1
ATOM 1888 N N . LYS A 1 246 ? -33.936 -10.139 46.754 1.00 43.59 246 LYS A N 1
ATOM 1889 C CA . LYS A 1 246 ? -32.489 -10.385 46.715 1.00 43.59 246 LYS A CA 1
ATOM 1890 C C . LYS A 1 246 ? -32.284 -11.882 46.503 1.00 43.59 246 LYS A C 1
ATOM 1892 O O . LYS A 1 246 ? -32.207 -12.644 47.462 1.00 43.59 246 LYS A O 1
ATOM 1897 N N . ALA A 1 247 ? -32.295 -12.303 45.247 1.00 42.38 247 ALA A N 1
ATOM 1898 C CA . ALA A 1 247 ? -31.835 -13.622 44.876 1.00 42.38 247 ALA A CA 1
ATOM 1899 C C . ALA A 1 247 ? -30.307 -13.612 44.974 1.00 42.38 247 ALA A C 1
ATOM 1901 O O . ALA A 1 247 ? -29.634 -13.005 44.143 1.00 42.38 247 ALA A O 1
ATOM 1902 N N . ASP A 1 248 ? -29.767 -14.287 45.987 1.00 47.16 248 ASP A N 1
ATOM 1903 C CA . ASP A 1 248 ? -28.377 -14.743 45.995 1.00 47.16 248 ASP A CA 1
ATOM 1904 C C . ASP A 1 248 ? -28.242 -15.864 44.947 1.00 47.16 248 ASP A C 1
ATOM 1906 O O . ASP A 1 248 ? -28.084 -17.041 45.262 1.00 47.16 248 ASP A O 1
ATOM 1910 N N . SER A 1 249 ? -28.409 -15.520 43.669 1.00 50.69 249 SER A N 1
ATOM 1911 C CA . SER A 1 249 ? -28.169 -16.437 42.562 1.00 50.69 249 SER A CA 1
ATOM 1912 C C . SER A 1 249 ? -26.686 -16.385 42.227 1.00 50.69 249 SER A C 1
ATOM 1914 O O . SER A 1 249 ? -26.221 -15.506 41.498 1.00 50.69 249 SER A O 1
ATOM 1916 N N . SER A 1 250 ? -25.943 -17.332 42.785 1.00 55.72 250 SER A N 1
ATOM 1917 C CA . SER A 1 250 ? -24.572 -17.661 42.415 1.00 55.72 250 SER A CA 1
ATOM 1918 C C . SER A 1 250 ? -24.532 -18.179 40.973 1.00 55.72 250 SER A C 1
ATOM 1920 O O . SER A 1 250 ? -24.550 -19.380 40.714 1.00 55.72 250 SER A O 1
ATOM 1922 N N . ALA A 1 251 ? -24.508 -17.263 40.008 1.00 56.78 251 ALA A N 1
ATOM 1923 C CA . ALA A 1 251 ? -24.358 -17.607 38.604 1.00 56.78 251 ALA A CA 1
ATOM 1924 C C . ALA A 1 251 ? -22.895 -18.009 38.329 1.00 56.78 251 ALA A C 1
ATOM 1926 O O . ALA A 1 251 ? -21.983 -17.179 38.384 1.00 56.78 251 ALA A O 1
ATOM 1927 N N . SER A 1 252 ? -22.664 -19.291 38.041 1.00 63.25 252 SER A N 1
ATOM 1928 C CA . SER A 1 252 ? -21.394 -19.783 37.497 1.00 63.25 252 SER A CA 1
ATOM 1929 C C . SER A 1 252 ? -21.390 -19.576 35.981 1.00 63.25 252 SER A C 1
ATOM 1931 O O . SER A 1 252 ? -22.349 -19.945 35.303 1.00 63.25 252 SER A O 1
ATOM 1933 N N . GLY A 1 253 ? -20.342 -18.946 35.448 1.00 78.75 253 GLY A N 1
ATOM 1934 C CA . GLY A 1 253 ? -20.234 -18.648 34.021 1.00 78.75 253 GLY A CA 1
ATOM 1935 C C . GLY A 1 253 ? -18.998 -17.822 33.667 1.00 78.75 253 GLY A C 1
ATOM 1936 O O . GLY A 1 253 ? -18.326 -17.270 34.542 1.00 78.75 253 GLY A O 1
ATOM 1937 N N . SER A 1 254 ? -18.688 -17.748 32.372 1.00 82.06 254 SER A N 1
ATOM 1938 C CA . SER A 1 254 ? -17.682 -16.828 31.836 1.00 82.06 254 SER A CA 1
ATOM 1939 C C . SER A 1 254 ? -18.339 -15.487 31.536 1.00 82.06 254 SER A C 1
ATOM 1941 O O . SER A 1 254 ? -19.278 -15.402 30.745 1.00 82.06 254 SER A O 1
ATOM 1943 N N . TYR A 1 255 ? -17.816 -14.428 32.137 1.00 87.50 255 TYR A N 1
ATOM 1944 C CA . TYR A 1 255 ? -18.312 -13.070 31.966 1.00 87.50 255 TYR A CA 1
ATOM 1945 C C . TYR A 1 255 ? -17.262 -12.225 31.271 1.00 87.50 255 TYR A C 1
ATOM 1947 O O . TYR A 1 255 ? -16.064 -12.376 31.502 1.00 87.50 255 TYR A O 1
ATOM 1955 N N . LEU A 1 256 ? -17.706 -11.301 30.430 1.00 88.69 256 LEU A N 1
ATOM 1956 C CA . LEU A 1 256 ? -16.820 -10.288 29.882 1.00 88.69 256 LEU A CA 1
ATOM 1957 C C . LEU A 1 256 ? -16.299 -9.414 31.029 1.00 88.69 256 LEU A C 1
ATOM 1959 O O . LEU A 1 256 ? -17.099 -8.813 31.731 1.00 88.69 256 LEU A O 1
ATOM 1963 N N . SER A 1 257 ? -14.992 -9.319 31.246 1.00 91.81 257 SER A N 1
ATOM 1964 C CA . SER A 1 257 ? -14.445 -8.502 32.337 1.00 91.81 257 SER A CA 1
ATOM 1965 C C . SER A 1 257 ? -13.961 -7.146 31.850 1.00 91.81 257 SER A C 1
ATOM 1967 O O . SER A 1 257 ? -14.248 -6.134 32.489 1.00 91.81 257 SER A O 1
ATOM 1969 N N . VAL A 1 258 ? -13.246 -7.122 30.721 1.00 94.75 258 VAL A N 1
ATOM 1970 C CA . VAL A 1 258 ? -12.594 -5.924 30.181 1.00 94.75 258 VAL A CA 1
ATOM 1971 C C . VAL A 1 258 ? -12.607 -5.944 28.653 1.00 94.75 258 VAL A C 1
ATOM 1973 O O . VAL A 1 258 ? -12.299 -6.961 28.034 1.00 94.75 258 VAL A O 1
ATOM 1976 N N . ILE A 1 259 ? -12.900 -4.794 28.046 1.00 95.50 259 ILE A N 1
ATOM 1977 C CA . ILE A 1 259 ? -12.621 -4.501 26.637 1.00 95.50 259 ILE A CA 1
ATOM 1978 C C . ILE A 1 259 ? -11.563 -3.404 26.585 1.00 95.50 259 ILE A C 1
ATOM 1980 O O . ILE A 1 259 ? -11.784 -2.304 27.088 1.00 95.50 259 ILE A O 1
ATOM 1984 N N . THR A 1 260 ? -10.441 -3.684 25.930 1.00 95.69 260 THR A N 1
ATOM 1985 C CA . THR A 1 260 ? -9.412 -2.691 25.609 1.00 95.69 260 THR A CA 1
ATOM 1986 C C . THR A 1 260 ? -9.455 -2.386 24.121 1.00 95.69 260 THR A C 1
ATOM 1988 O O . THR A 1 260 ? -9.449 -3.305 23.308 1.00 95.69 260 THR A O 1
ATOM 1991 N N . ILE A 1 261 ? -9.466 -1.108 23.752 1.00 96.25 261 ILE A N 1
ATOM 1992 C CA . ILE A 1 261 ? -9.404 -0.638 22.368 1.00 96.25 261 ILE A CA 1
ATOM 1993 C C . ILE A 1 261 ? -8.178 0.254 22.201 1.00 96.25 261 ILE A C 1
ATOM 1995 O O . ILE A 1 261 ? -7.940 1.153 23.001 1.00 96.25 261 ILE A O 1
ATOM 1999 N N . GLN A 1 262 ? -7.415 0.022 21.140 1.00 96.69 262 GLN A N 1
ATOM 2000 C CA . GLN A 1 262 ? -6.225 0.777 20.769 1.00 96.69 262 GLN A CA 1
ATOM 2001 C C . GLN A 1 262 ? -6.372 1.272 19.337 1.00 96.69 262 GLN A C 1
ATOM 2003 O O . GLN A 1 262 ? -6.677 0.498 18.432 1.00 96.69 262 GLN A O 1
ATOM 2008 N N . ALA A 1 263 ? -6.136 2.560 19.125 1.00 95.94 263 ALA A N 1
ATOM 2009 C CA . ALA A 1 263 ? -6.138 3.173 17.810 1.00 95.94 263 ALA A CA 1
ATOM 2010 C C . ALA A 1 263 ? -4.709 3.508 17.385 1.00 95.94 263 ALA A C 1
ATOM 2012 O O . ALA A 1 263 ? -3.931 4.063 18.166 1.00 95.94 263 ALA A O 1
ATOM 2013 N N . TYR A 1 264 ? -4.388 3.208 16.133 1.00 93.88 264 TYR A N 1
ATOM 2014 C CA . TYR A 1 264 ? -3.089 3.431 15.520 1.00 93.88 264 TYR A CA 1
ATOM 2015 C C . TYR A 1 264 ? -3.230 4.306 14.279 1.00 93.88 264 TYR A C 1
ATOM 2017 O O . TYR A 1 264 ? -4.183 4.148 13.521 1.00 93.88 264 TYR A O 1
ATOM 2025 N N . ARG A 1 265 ? -2.262 5.187 14.030 1.00 91.19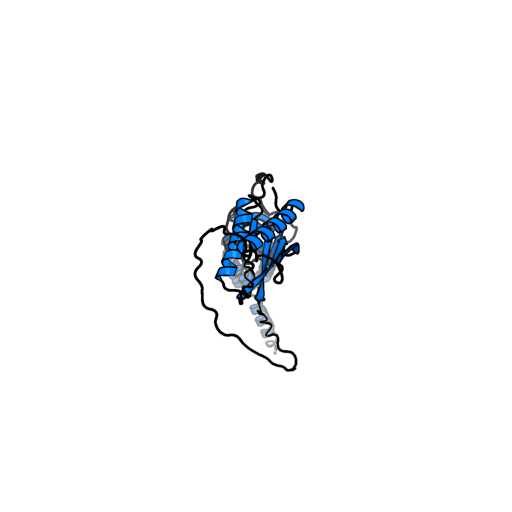 265 ARG A N 1
ATOM 2026 C CA . ARG A 1 265 ? -2.139 5.965 12.791 1.00 91.19 265 ARG A CA 1
ATOM 2027 C C . ARG A 1 265 ? -0.710 5.825 12.292 1.00 91.19 265 ARG A C 1
ATOM 2029 O O . ARG A 1 265 ? 0.220 6.053 13.056 1.00 91.19 265 ARG A O 1
ATOM 2036 N N . ASN A 1 266 ? -0.527 5.421 11.035 1.00 86.12 266 ASN A N 1
ATOM 2037 C CA . ASN A 1 266 ? 0.803 5.167 10.460 1.00 86.12 266 ASN A CA 1
ATOM 2038 C C . ASN A 1 266 ? 1.670 4.200 11.304 1.00 86.12 266 ASN A C 1
ATOM 2040 O O . ASN A 1 266 ? 2.881 4.363 11.400 1.00 86.12 266 ASN A O 1
ATOM 2044 N N . GLY A 1 267 ? 1.044 3.210 11.953 1.00 84.31 267 GLY A N 1
ATOM 2045 C CA . GLY A 1 267 ? 1.728 2.232 12.813 1.00 84.31 267 GLY A CA 1
ATOM 2046 C C . GLY A 1 267 ? 2.013 2.694 14.248 1.00 84.31 267 GLY A C 1
ATOM 2047 O O . GLY A 1 267 ? 2.364 1.862 15.081 1.00 84.31 267 GLY A O 1
ATOM 2048 N N . GLU A 1 268 ? 1.803 3.969 14.577 1.00 87.81 268 GLU A N 1
ATOM 2049 C CA . GLU A 1 268 ? 1.989 4.507 15.927 1.00 87.81 268 GLU A CA 1
ATOM 2050 C C . GLU A 1 268 ? 0.667 4.513 16.705 1.00 87.81 268 GLU A C 1
ATOM 2052 O O . GLU A 1 268 ? -0.379 4.863 16.156 1.00 87.81 268 GLU A O 1
ATOM 2057 N N . MET A 1 269 ? 0.693 4.125 17.984 1.00 94.25 269 MET A N 1
ATOM 2058 C CA . MET A 1 269 ? -0.491 4.164 18.846 1.00 94.25 269 MET A CA 1
ATOM 2059 C C . MET A 1 269 ? -0.829 5.614 19.209 1.00 94.25 269 MET A C 1
ATOM 2061 O O . MET A 1 269 ? -0.037 6.307 19.839 1.00 94.25 269 MET A O 1
ATOM 2065 N N . VAL A 1 270 ? -2.035 6.057 18.863 1.00 94.25 270 VAL A N 1
ATOM 2066 C CA . VAL A 1 270 ? -2.489 7.442 19.074 1.00 94.25 270 VAL A CA 1
ATOM 2067 C C . VAL A 1 270 ? -3.513 7.578 20.204 1.00 94.25 270 VAL A C 1
ATOM 2069 O O . VAL A 1 270 ? -3.662 8.657 20.795 1.00 94.25 270 VAL A O 1
ATOM 2072 N N . ALA A 1 271 ? -4.215 6.492 20.530 1.00 96.12 271 ALA A N 1
ATOM 2073 C CA . ALA A 1 271 ? -5.159 6.425 21.638 1.00 96.12 271 ALA A CA 1
ATOM 2074 C C . ALA A 1 271 ? -5.321 4.983 22.135 1.00 96.12 271 ALA A C 1
ATOM 2076 O O . ALA A 1 271 ? -5.199 4.035 21.361 1.00 96.12 271 ALA A O 1
ATOM 2077 N N . SER A 1 272 ? -5.623 4.832 23.421 1.00 96.19 272 SER A N 1
ATOM 2078 C CA . SER A 1 272 ? -5.982 3.559 24.041 1.00 96.19 272 SER A CA 1
ATOM 2079 C C . SER A 1 272 ? -7.027 3.823 25.111 1.00 96.19 272 SER A C 1
ATOM 2081 O O . SER A 1 272 ? -6.907 4.804 25.837 1.00 96.19 272 SER A O 1
ATOM 2083 N N . GLU A 1 273 ? -8.004 2.934 25.222 1.00 96.62 273 GLU A N 1
ATOM 2084 C CA . GLU A 1 273 ? -9.062 2.997 26.223 1.00 96.62 273 GLU A CA 1
ATOM 2085 C C . GLU A 1 273 ? -9.398 1.588 26.710 1.00 96.62 273 GLU A C 1
ATOM 2087 O O . GLU A 1 273 ? -9.372 0.641 25.923 1.00 96.62 273 GLU A O 1
ATOM 2092 N N . SER A 1 274 ? -9.729 1.450 27.992 1.00 95.25 274 SER A N 1
ATOM 2093 C CA . SER A 1 274 ? -10.153 0.180 28.581 1.00 95.25 274 SER A CA 1
ATOM 2094 C C . SER A 1 274 ? -11.417 0.377 29.405 1.00 95.25 274 SER A C 1
ATOM 2096 O O . SER A 1 274 ? -11.427 1.181 30.333 1.00 95.25 274 SER A O 1
ATOM 2098 N N . ILE A 1 275 ? -12.460 -0.391 29.100 1.00 95.25 275 ILE A N 1
ATOM 2099 C CA . ILE A 1 275 ? -13.702 -0.436 29.874 1.00 95.25 275 ILE A CA 1
ATOM 2100 C C . ILE A 1 275 ? -13.774 -1.785 30.569 1.00 95.25 275 ILE A C 1
ATOM 2102 O O . ILE A 1 275 ? -13.741 -2.824 29.913 1.00 95.25 275 ILE A O 1
ATOM 2106 N N . GLY A 1 276 ? -13.864 -1.761 31.895 1.00 93.06 276 GLY A N 1
ATOM 2107 C CA . GLY A 1 276 ? -14.035 -2.950 32.717 1.00 93.06 276 GLY A CA 1
ATOM 2108 C C . GLY A 1 276 ? -15.316 -2.885 33.532 1.00 93.06 276 GLY A C 1
ATOM 2109 O O . GLY A 1 276 ? -15.840 -1.800 33.783 1.00 93.06 276 GLY A O 1
ATOM 2110 N N . GLN A 1 277 ? -15.797 -4.044 33.967 1.00 91.19 277 GLN A N 1
ATOM 2111 C CA . GLN A 1 277 ? -16.892 -4.137 34.927 1.00 91.19 277 GLN A CA 1
ATOM 2112 C C . GLN A 1 277 ? -16.461 -4.829 36.218 1.00 91.19 277 GLN A C 1
ATOM 2114 O O . GLN A 1 277 ? -15.549 -5.656 36.228 1.00 91.19 277 GLN A O 1
ATOM 2119 N N . ASN A 1 278 ? -17.111 -4.466 37.323 1.00 85.19 278 ASN A N 1
ATOM 2120 C CA . ASN A 1 278 ? -16.867 -5.093 38.613 1.00 85.19 278 ASN A CA 1
ATOM 2121 C C . ASN A 1 278 ? -17.647 -6.410 38.695 1.00 85.19 278 ASN A C 1
ATOM 2123 O O . ASN A 1 278 ? -18.869 -6.413 38.615 1.00 85.19 278 ASN A O 1
ATOM 2127 N N . LEU A 1 279 ? -16.932 -7.520 38.865 1.00 83.44 279 LEU A N 1
ATOM 2128 C CA . LEU A 1 279 ? -17.519 -8.862 38.926 1.00 83.44 279 LEU A CA 1
ATOM 2129 C C . LEU A 1 279 ? -17.997 -9.249 40.334 1.00 83.44 279 LEU A C 1
ATOM 2131 O O . LEU A 1 279 ? -18.645 -10.277 40.492 1.00 83.44 279 LEU A O 1
ATOM 2135 N N . GLY A 1 280 ? -17.646 -8.466 41.360 1.00 75.50 280 GLY A N 1
ATOM 2136 C CA . GLY A 1 280 ? -17.947 -8.788 42.757 1.00 75.50 280 GLY A CA 1
ATOM 2137 C C . GLY A 1 280 ? -19.257 -8.199 43.277 1.00 75.50 280 GLY A C 1
ATOM 2138 O O . GLY A 1 280 ? -19.825 -8.733 44.225 1.00 75.50 280 GLY A O 1
ATOM 2139 N N . THR A 1 281 ? -19.736 -7.098 42.692 1.00 67.94 281 THR A N 1
ATOM 2140 C CA . THR A 1 281 ? -20.949 -6.400 43.137 1.00 67.94 281 THR A CA 1
ATOM 2141 C C . THR A 1 281 ? -21.605 -5.644 41.979 1.00 67.94 281 THR A C 1
ATOM 2143 O O . THR A 1 281 ? -20.944 -4.877 41.281 1.00 67.94 281 THR A O 1
ATOM 2146 N N . GLY A 1 282 ? -22.921 -5.813 41.815 1.00 75.62 282 GLY A N 1
ATOM 2147 C CA . GLY A 1 282 ? -23.732 -5.079 40.836 1.00 75.62 282 GLY A CA 1
ATOM 2148 C C . GLY A 1 282 ? -24.286 -5.940 39.700 1.00 75.62 282 GLY A C 1
ATOM 2149 O O . GLY A 1 282 ? -24.009 -7.132 39.604 1.00 75.62 282 GLY A O 1
ATOM 2150 N N . GLU A 1 283 ? -25.111 -5.321 38.857 1.00 83.69 283 GLU A N 1
ATOM 2151 C CA . GLU A 1 283 ? -25.613 -5.946 37.633 1.00 83.69 283 GLU A CA 1
ATOM 2152 C C . GLU A 1 283 ? -24.498 -6.013 36.586 1.00 83.69 283 GLU A C 1
ATOM 2154 O O . GLU A 1 283 ? -23.818 -5.019 36.313 1.00 83.69 283 GLU A O 1
ATOM 2159 N N . LEU A 1 284 ? -24.318 -7.190 35.987 1.00 88.50 284 LEU A N 1
ATOM 2160 C CA . LEU A 1 284 ? -23.371 -7.374 34.896 1.00 88.50 284 LEU A CA 1
ATOM 2161 C C . LEU A 1 284 ? -23.874 -6.646 33.645 1.00 88.50 284 LEU A C 1
ATOM 2163 O O . LEU A 1 284 ? -25.000 -6.836 33.189 1.00 88.50 284 LEU A O 1
ATOM 2167 N N . SER A 1 285 ? -23.005 -5.830 33.065 1.00 91.19 285 SER A N 1
ATOM 2168 C CA . SER A 1 285 ? -23.206 -5.195 31.771 1.00 91.19 285 SER A CA 1
ATOM 2169 C C . SER A 1 285 ? -23.111 -6.222 30.647 1.00 91.19 285 SER A C 1
ATOM 2171 O O . SER A 1 285 ? -22.253 -7.111 30.652 1.00 91.19 285 SER A O 1
ATOM 2173 N N . SER A 1 286 ? -23.979 -6.074 29.646 1.00 91.81 286 SER A N 1
ATOM 2174 C CA . SER A 1 286 ? -23.920 -6.904 28.445 1.00 91.81 286 SER A CA 1
ATOM 2175 C C . SER A 1 286 ? -22.666 -6.592 27.611 1.00 91.81 286 SER A C 1
ATOM 2177 O O . SER A 1 286 ? -22.178 -5.453 27.627 1.00 91.81 286 SER A O 1
ATOM 2179 N N . PRO A 1 287 ? -22.164 -7.559 26.817 1.00 91.12 287 PRO A N 1
ATOM 2180 C CA . PRO A 1 287 ? -21.032 -7.329 25.922 1.00 91.12 287 PRO A CA 1
ATOM 2181 C C . PRO A 1 287 ? -21.235 -6.155 24.964 1.00 91.12 287 PRO A C 1
ATOM 2183 O O . PRO A 1 287 ? -20.317 -5.365 24.757 1.00 91.12 287 PRO A O 1
ATOM 2186 N N . GLN A 1 288 ? -22.449 -5.993 24.432 1.00 94.00 288 GLN A N 1
ATOM 2187 C CA . GLN A 1 288 ? -22.787 -4.912 23.507 1.00 94.00 288 GLN A CA 1
ATOM 2188 C C . GLN A 1 288 ? -22.739 -3.547 24.199 1.00 94.00 288 GLN A C 1
ATOM 2190 O O . GLN A 1 288 ? -22.252 -2.578 23.621 1.00 94.00 288 GLN A O 1
ATOM 2195 N N . LEU A 1 289 ? -23.201 -3.457 25.452 1.00 94.38 289 LEU A N 1
ATOM 2196 C CA . LEU A 1 289 ? -23.138 -2.212 26.215 1.00 94.38 289 LEU A CA 1
ATOM 2197 C C . LEU A 1 289 ? -21.686 -1.804 26.487 1.00 94.38 289 LEU A C 1
ATOM 2199 O O . LEU A 1 289 ? -21.320 -0.658 26.225 1.00 94.38 289 LEU A O 1
ATOM 2203 N N . MET A 1 290 ? -20.853 -2.740 26.952 1.00 94.75 290 MET A N 1
ATOM 2204 C CA . MET A 1 290 ? -19.430 -2.476 27.194 1.00 94.75 290 MET A CA 1
ATOM 2205 C C . MET A 1 290 ? -18.698 -2.098 25.901 1.00 94.75 290 MET A C 1
ATOM 2207 O O . MET A 1 290 ? -17.910 -1.152 25.889 1.00 94.75 290 MET A O 1
ATOM 2211 N N . ALA A 1 291 ? -18.993 -2.789 24.798 1.00 94.88 291 ALA A N 1
ATOM 2212 C CA . ALA A 1 291 ? -18.432 -2.505 23.481 1.00 94.88 291 ALA A CA 1
ATOM 2213 C C . ALA A 1 291 ? -18.811 -1.096 22.999 1.00 94.88 291 ALA A C 1
ATOM 2215 O O . ALA A 1 291 ? -17.945 -0.329 22.577 1.00 94.88 291 ALA A O 1
ATOM 2216 N N . ASN A 1 292 ? -20.083 -0.715 23.151 1.00 95.69 292 ASN A N 1
ATOM 2217 C CA . ASN A 1 292 ? -20.567 0.621 22.815 1.00 95.69 292 ASN A CA 1
ATOM 2218 C C . ASN A 1 292 ? -19.908 1.705 23.674 1.00 95.69 292 ASN A C 1
ATOM 2220 O O . ASN A 1 292 ? -19.562 2.770 23.162 1.00 95.69 292 ASN A O 1
ATOM 2224 N N . GLN A 1 293 ? -19.727 1.462 24.973 1.00 96.25 293 GLN A N 1
ATOM 2225 C CA . GLN A 1 293 ? -19.030 2.391 25.863 1.00 96.25 293 GLN A CA 1
ATOM 2226 C C . GLN A 1 293 ? -17.570 2.570 25.439 1.00 96.25 293 GLN A C 1
ATOM 2228 O O . GLN A 1 293 ? -17.124 3.705 25.267 1.00 96.25 293 GLN A O 1
ATOM 2233 N N . ALA A 1 294 ? -16.855 1.471 25.190 1.00 95.62 294 ALA A N 1
ATOM 2234 C CA . ALA A 1 294 ? -15.462 1.506 24.756 1.00 95.62 294 ALA A CA 1
ATOM 2235 C C . ALA A 1 294 ? -15.307 2.230 23.407 1.00 95.62 294 ALA A C 1
ATOM 2237 O O . ALA A 1 294 ? -14.450 3.107 23.274 1.00 95.62 294 ALA A O 1
ATOM 2238 N N . ALA A 1 295 ? -16.180 1.934 22.436 1.00 95.44 295 ALA A N 1
ATOM 2239 C CA . ALA A 1 295 ? -16.204 2.594 21.132 1.00 95.44 295 ALA A CA 1
ATOM 2240 C C . ALA A 1 295 ? -16.468 4.102 21.248 1.00 95.44 295 ALA A C 1
ATOM 2242 O O . ALA A 1 295 ? -15.761 4.907 20.648 1.00 95.44 295 ALA A O 1
ATOM 2243 N N . ASN A 1 296 ? -17.448 4.511 22.056 1.00 96.06 296 ASN A N 1
ATOM 2244 C CA . ASN A 1 296 ? -17.744 5.928 22.257 1.00 96.06 296 ASN A CA 1
ATOM 2245 C C . ASN A 1 296 ? -16.594 6.672 22.949 1.00 96.06 296 ASN A C 1
ATOM 2247 O O . ASN A 1 296 ? -16.306 7.818 22.595 1.00 96.06 296 ASN A O 1
ATOM 2251 N N . SER A 1 297 ? -15.932 6.048 23.926 1.00 96.19 297 SER A N 1
ATOM 2252 C CA . SER A 1 297 ? -14.788 6.650 24.615 1.00 96.19 297 SER A CA 1
ATOM 2253 C C . SER A 1 297 ? -13.594 6.834 23.679 1.00 96.19 297 SER A C 1
ATOM 2255 O O . SER A 1 297 ? -13.078 7.949 23.574 1.00 96.19 297 SER A O 1
ATOM 2257 N N . ILE A 1 298 ? -13.202 5.799 22.924 1.00 95.75 298 ILE A N 1
ATOM 2258 C CA . ILE A 1 298 ? -12.089 5.926 21.972 1.00 95.75 298 ILE A CA 1
ATOM 2259 C C . ILE A 1 298 ? -12.414 6.945 20.872 1.00 95.75 298 ILE A C 1
ATOM 2261 O O . ILE A 1 298 ? -11.573 7.776 20.536 1.00 95.75 298 ILE A O 1
ATOM 2265 N N . LEU A 1 299 ? -13.653 6.961 20.372 1.00 94.62 299 LEU A N 1
ATOM 2266 C CA . LEU A 1 299 ? -14.112 7.904 19.354 1.00 94.62 299 LEU A CA 1
ATOM 2267 C C . LEU A 1 299 ? -13.992 9.356 19.833 1.00 94.62 299 LEU A C 1
ATOM 2269 O O . LEU A 1 299 ? -13.481 10.204 19.104 1.00 94.62 299 LEU A O 1
ATOM 2273 N N . LYS A 1 300 ? -14.388 9.646 21.080 1.00 94.38 300 LYS A N 1
ATOM 2274 C CA . LYS A 1 300 ? -14.218 10.979 21.683 1.00 94.38 300 LYS A CA 1
ATOM 2275 C C . LYS A 1 300 ? -12.753 11.404 21.737 1.00 94.38 300 LYS A C 1
ATOM 2277 O O . LYS A 1 300 ? -12.464 12.564 21.452 1.00 94.38 300 LYS A O 1
ATOM 2282 N N . ILE A 1 301 ? -11.838 10.491 22.072 1.00 93.69 301 ILE A N 1
ATOM 2283 C CA . ILE A 1 301 ? -10.395 10.778 22.086 1.00 93.69 301 ILE A CA 1
ATOM 2284 C C . ILE A 1 301 ? -9.900 11.072 20.667 1.00 93.69 301 ILE A C 1
ATOM 2286 O O . ILE A 1 301 ? -9.177 12.047 20.460 1.00 93.69 301 ILE A O 1
ATOM 2290 N N . LEU A 1 302 ? -10.303 10.261 19.686 1.00 92.94 302 LEU A N 1
ATOM 2291 C CA . LEU A 1 302 ? -9.900 10.429 18.290 1.00 92.94 302 LEU A CA 1
ATOM 2292 C C . LEU A 1 302 ? -10.389 11.760 17.706 1.00 92.94 302 LEU A C 1
ATOM 2294 O O . LEU A 1 302 ? -9.599 12.471 17.085 1.00 92.94 302 LEU A O 1
ATOM 2298 N N . VAL A 1 303 ? -11.649 12.127 17.954 1.00 90.81 303 VAL A N 1
ATOM 2299 C CA . VAL A 1 303 ? -12.208 13.428 17.554 1.00 90.81 303 VAL A CA 1
ATOM 2300 C C . VAL A 1 303 ? -11.514 14.566 18.305 1.00 90.81 303 VAL A C 1
ATOM 2302 O O . VAL A 1 303 ? -11.095 15.544 17.698 1.00 90.81 303 VAL A O 1
ATOM 2305 N N . GLY A 1 304 ? -11.341 14.440 19.625 1.00 89.25 304 GLY A N 1
ATOM 2306 C CA . GLY A 1 304 ? -10.730 15.481 20.458 1.00 89.25 304 GLY A CA 1
ATOM 2307 C C . GLY A 1 304 ? -9.271 15.780 20.103 1.00 89.25 304 GLY A C 1
ATOM 2308 O O . GLY A 1 304 ? -8.824 16.915 20.242 1.00 89.25 304 GLY A O 1
ATOM 2309 N N . LYS A 1 305 ? -8.536 14.781 19.602 1.00 90.44 305 LYS A N 1
ATOM 2310 C CA . LYS A 1 305 ? -7.162 14.931 19.101 1.00 90.44 305 LYS A CA 1
ATOM 2311 C C . LYS A 1 305 ? -7.084 15.325 17.619 1.00 90.44 305 LYS A C 1
ATOM 2313 O O . LYS A 1 305 ? -5.980 15.371 17.083 1.00 90.44 305 LYS A O 1
ATOM 2318 N N . ASN A 1 306 ? -8.213 15.585 16.950 1.00 87.56 306 ASN A N 1
ATOM 2319 C CA . ASN A 1 306 ? -8.288 15.826 15.502 1.00 87.56 306 ASN A CA 1
ATOM 2320 C C . ASN A 1 306 ? -7.622 14.709 14.671 1.00 87.56 306 ASN A C 1
ATOM 2322 O O . ASN A 1 306 ? -6.990 14.958 13.645 1.00 87.56 306 ASN A O 1
ATOM 2326 N N . ILE A 1 307 ? -7.708 13.462 15.146 1.00 86.44 307 ILE A N 1
ATOM 2327 C CA . ILE A 1 307 ? -7.224 12.288 14.407 1.00 86.44 307 ILE A CA 1
ATOM 2328 C C . ILE A 1 307 ? -8.254 11.886 13.349 1.00 86.44 307 ILE A C 1
ATOM 2330 O O . ILE A 1 307 ? -7.881 11.534 12.231 1.00 86.44 307 ILE A O 1
ATOM 2334 N N . ILE A 1 308 ? -9.535 11.969 13.711 1.00 87.62 308 ILE A N 1
ATOM 2335 C CA . ILE A 1 308 ? -10.681 11.839 12.808 1.00 87.62 308 ILE A CA 1
ATOM 2336 C C . ILE A 1 308 ? -11.470 13.152 12.834 1.00 87.62 308 ILE A C 1
ATOM 2338 O O . ILE A 1 308 ? -11.569 13.794 13.883 1.00 87.62 308 ILE A O 1
ATOM 2342 N N . GLU A 1 309 ? -11.985 13.569 11.682 1.00 81.62 309 GLU A N 1
ATOM 2343 C CA . GLU A 1 309 ? -12.745 14.816 11.544 1.00 81.62 309 GLU A CA 1
ATOM 2344 C C . GLU A 1 309 ? -14.199 14.640 12.007 1.00 81.62 309 GLU A C 1
ATOM 2346 O O . GLU A 1 309 ? -14.737 13.528 11.972 1.00 81.62 309 GLU A O 1
ATOM 2351 N N . ARG A 1 310 ? -14.815 15.744 12.461 1.00 72.75 310 ARG A N 1
ATOM 2352 C CA . ARG A 1 310 ? -16.251 15.800 12.764 1.00 72.75 310 ARG A CA 1
ATOM 2353 C C . ARG A 1 310 ? -17.113 15.869 11.506 1.00 72.75 310 ARG A C 1
ATOM 2355 O O . ARG A 1 310 ? -16.686 16.533 10.541 1.00 72.75 310 ARG A O 1
#

pLDDT: mean 78.41, std 19.15, range [28.38, 97.12]

Radius of gyration: 36.21 Å; chains: 1; bounding box: 104×50×105 Å

Sequence (310 aa):
MKILIVAPFFLSFVALSGCSIYSAINAPDPINYKAIQLGNDRIDVISILGQPKMSETKNLYATDYFEFIDGNHGGYKARVLPYLAGDIFTLGLAEIIFWPLEKLALEGSLNRAFVTYDLDNKVNEIKVNKKSDGEPLYFSEAPKTIRNLSKVNTSVAIALFNCNCDDIIKESVQDSIMDVFFKSNYGKPIKGNFGDVLVKGTVTMAEGVSNHSEGHSSGSSSMSISPSLYYYGSYGSGYSSSEGHKADSSASGSYLSVITIQAYRNGEMVASESIGQNLGTGELSSPQLMANQAANSILKILVGKNIIER

Foldseek 3Di:
DPPVPVVVVLVVLVVLQCLLLVLLQPFDAAQPCVVQDFFDALVVNCVRQNDFPDWDDDPQKIKGKGKDFGADHPCSSVVSVVSVVVCVVVVRPCSVVRVVVCVPPGSGFIKMKIFIAHNVRTTQWIWIATPPPRHTDDIDHHPPPCPPPPDPLFEEEEEQEAEPDDPVLSVLLSVLLQVLVVVVSFHHYDYHQDTQKYKYKYWDKDWQDLPPPPPDDDDDDDDDDDDDDDDDDDDDDDDDDDDDDPPPPSDTDIATAKMKMWMDGPNHTQDIDMDGDDPPDDDGDDSSRSSNVRSVVRVCSCPVVVVIDD

Secondary structure (DSSP, 8-state):
--STTHHHHHHHHHTTTTHHHHHHHTPPPPP-GGG--TT-BHHHHHHHH-S-SEEEEETTEEEEEEEEEE---GGGGGGHHHHHHHHHHHTTTTHHHHHHHHHHHTS-EEEEEEEEE-TTSBEEEEEEEETTT--EEEEEE-------STT---EEEEPPPEESS-HHHHHHHHHHHHHHHHHH-SSEEEESS-SSEEEEEEEEEEEE--------------------------------------------EEEEEEEEEEEEETTEEEEEEEEE--SSSSPPPPHHHHHHHHHHHHHHHHHHTTSS--